Protein AF-L7LIR6-F1 (afdb_monomer_lite)

Structure (mmCIF, N/CA/C/O backbone):
data_AF-L7LIR6-F1
#
_entry.id   AF-L7LIR6-F1
#
loop_
_atom_site.group_PDB
_atom_site.id
_atom_site.type_symbol
_atom_site.label_atom_id
_atom_site.label_alt_id
_atom_site.label_comp_id
_atom_site.label_asym_id
_atom_site.label_entity_id
_atom_site.label_seq_id
_atom_site.pdbx_PDB_ins_code
_atom_site.Cartn_x
_atom_site.Cartn_y
_atom_site.Cartn_z
_atom_site.occupancy
_atom_site.B_iso_or_equiv
_atom_site.auth_seq_id
_atom_site.auth_comp_id
_atom_site.auth_asym_id
_atom_site.auth_atom_id
_atom_site.pdbx_PDB_model_num
ATOM 1 N N . MET A 1 1 ? -0.657 -26.282 -30.861 1.00 40.38 1 MET A N 1
ATOM 2 C CA . MET A 1 1 ? -0.918 -25.692 -29.532 1.00 40.38 1 MET A CA 1
ATOM 3 C C . MET A 1 1 ? 0.380 -25.069 -29.061 1.00 40.38 1 MET A C 1
ATOM 5 O O . MET A 1 1 ? 1.223 -25.769 -28.526 1.00 40.38 1 MET A O 1
ATOM 9 N N . THR A 1 2 ? 0.602 -23.805 -29.407 1.00 41.34 2 THR A N 1
ATOM 10 C CA . THR A 1 2 ? 1.817 -23.057 -29.064 1.00 41.34 2 THR A CA 1
ATOM 11 C C . THR A 1 2 ? 1.525 -22.167 -27.868 1.00 41.34 2 THR A C 1
ATOM 13 O O . THR A 1 2 ? 0.632 -21.321 -27.919 1.00 41.34 2 THR A O 1
ATOM 16 N N . ASP A 1 3 ? 2.276 -22.406 -26.802 1.00 44.34 3 ASP A N 1
ATOM 17 C CA . ASP A 1 3 ? 2.296 -21.663 -25.549 1.00 44.34 3 ASP A CA 1
ATOM 18 C C . ASP A 1 3 ? 2.567 -20.170 -25.815 1.00 44.34 3 ASP A C 1
ATOM 20 O O . ASP A 1 3 ? 3.693 -19.751 -26.072 1.00 44.34 3 ASP A O 1
ATOM 24 N N . THR A 1 4 ? 1.505 -19.367 -25.897 1.00 52.38 4 THR A N 1
ATOM 25 C CA . THR A 1 4 ? 1.585 -17.933 -26.254 1.00 52.38 4 THR A CA 1
ATOM 26 C C . THR A 1 4 ? 1.598 -17.043 -25.003 1.00 52.38 4 THR A C 1
ATOM 28 O O . THR A 1 4 ? 1.828 -15.841 -25.077 1.00 52.38 4 THR A O 1
ATOM 31 N N . THR A 1 5 ? 1.410 -17.628 -23.819 1.00 53.81 5 THR A N 1
ATOM 32 C CA . THR A 1 5 ? 1.268 -16.906 -22.546 1.00 53.81 5 THR A CA 1
ATOM 33 C C . THR A 1 5 ? 2.588 -16.451 -21.916 1.00 53.81 5 THR A C 1
ATOM 35 O O . THR A 1 5 ? 2.584 -15.569 -21.051 1.00 53.81 5 THR A O 1
ATOM 38 N N . GLU A 1 6 ? 3.723 -16.996 -22.357 1.00 54.25 6 GLU A N 1
ATOM 39 C CA . GLU A 1 6 ? 5.033 -16.701 -21.759 1.00 54.25 6 GLU A CA 1
ATOM 40 C C . GLU A 1 6 ? 5.737 -15.457 -22.342 1.00 54.25 6 GLU A C 1
ATOM 42 O O . GLU A 1 6 ? 6.639 -14.922 -21.703 1.00 54.25 6 GLU A O 1
ATOM 47 N N . HIS A 1 7 ? 5.295 -14.928 -23.494 1.00 62.16 7 HIS A N 1
ATOM 48 C CA . HIS A 1 7 ? 6.076 -13.954 -24.283 1.00 62.16 7 HIS A CA 1
ATOM 49 C C . HIS A 1 7 ? 5.391 -12.601 -24.582 1.00 62.16 7 HIS A C 1
ATOM 51 O O . HIS A 1 7 ? 5.902 -11.833 -25.400 1.00 62.16 7 HIS A O 1
ATOM 57 N N . ASP A 1 8 ? 4.270 -12.253 -23.935 1.00 83.75 8 ASP A N 1
ATOM 58 C CA . ASP A 1 8 ? 3.626 -10.938 -24.138 1.00 83.75 8 ASP A CA 1
ATOM 59 C C . ASP A 1 8 ? 4.346 -9.808 -23.372 1.00 83.75 8 ASP A C 1
ATOM 61 O O . ASP A 1 8 ? 3.940 -9.369 -22.288 1.00 83.75 8 ASP A O 1
ATOM 65 N N . LEU A 1 9 ? 5.460 -9.343 -23.943 1.00 86.12 9 LEU A N 1
ATOM 66 C CA . LEU A 1 9 ? 6.214 -8.193 -23.444 1.00 86.12 9 LEU A CA 1
ATOM 67 C C . LEU A 1 9 ? 5.413 -6.877 -23.507 1.00 86.12 9 LEU A C 1
ATOM 69 O O . LEU A 1 9 ? 5.456 -6.146 -22.515 1.00 86.12 9 LEU A O 1
ATOM 73 N N . PRO A 1 10 ? 4.694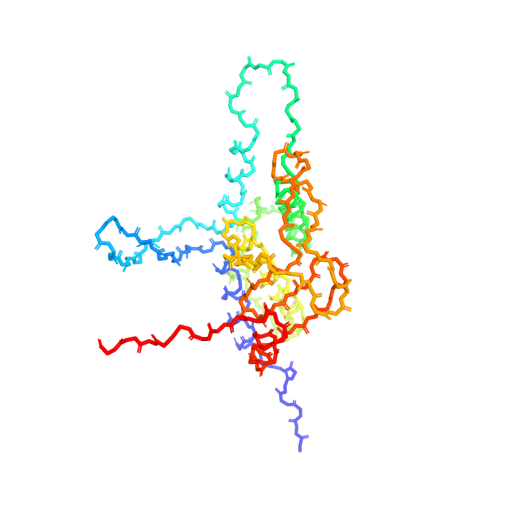 -6.532 -24.598 1.00 89.25 10 PRO A N 1
ATOM 74 C CA . PRO A 1 10 ? 3.914 -5.296 -24.653 1.00 89.25 10 PRO A CA 1
ATOM 75 C C . PRO A 1 10 ? 2.888 -5.169 -23.522 1.00 89.25 10 PRO A C 1
ATOM 77 O O . PRO A 1 10 ? 2.884 -4.144 -22.836 1.00 89.25 10 PRO A O 1
ATOM 80 N N . GLY A 1 11 ? 2.075 -6.207 -23.288 1.00 88.50 11 GLY A N 1
ATOM 81 C CA . GLY A 1 11 ? 1.072 -6.205 -22.221 1.00 88.50 11 GLY A CA 1
ATOM 82 C C . GLY A 1 11 ? 1.702 -6.148 -20.831 1.00 88.50 11 GLY A C 1
ATOM 83 O O . GLY A 1 11 ? 1.322 -5.319 -20.004 1.00 88.50 11 GLY A O 1
ATOM 84 N N . THR A 1 12 ? 2.742 -6.955 -20.596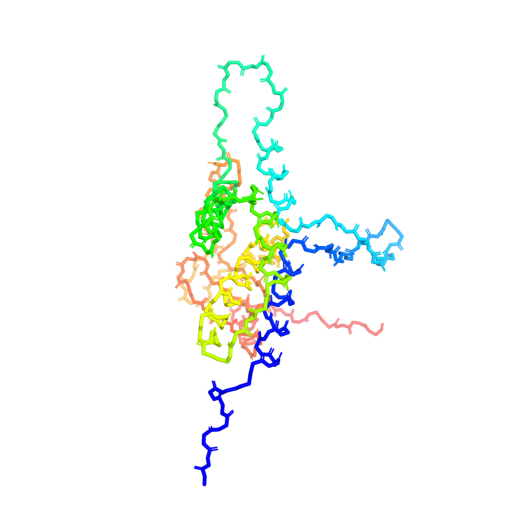 1.00 91.31 12 THR A N 1
ATOM 85 C CA . THR A 1 12 ? 3.469 -6.961 -19.314 1.00 91.31 12 THR A CA 1
ATOM 86 C C . THR A 1 12 ? 4.120 -5.605 -19.023 1.00 91.31 12 THR A C 1
ATOM 88 O O . THR A 1 12 ? 4.070 -5.119 -17.894 1.00 91.31 12 THR A O 1
ATOM 91 N N . ARG A 1 13 ? 4.698 -4.952 -20.039 1.00 92.38 13 ARG A N 1
ATOM 92 C CA . ARG A 1 13 ? 5.301 -3.621 -19.897 1.00 92.38 13 ARG A CA 1
ATOM 93 C C . ARG A 1 13 ? 4.253 -2.562 -19.570 1.00 92.38 13 ARG A C 1
ATOM 95 O O . ARG A 1 13 ? 4.528 -1.692 -18.750 1.00 92.38 13 ARG A O 1
ATOM 102 N N . GLN A 1 14 ? 3.079 -2.620 -20.201 1.00 91.88 14 GLN A N 1
ATOM 103 C CA . GLN A 1 14 ? 1.999 -1.684 -19.897 1.00 91.88 14 GLN A CA 1
ATOM 104 C C . GLN A 1 14 ? 1.515 -1.855 -18.454 1.00 91.88 14 GLN A C 1
ATOM 106 O O . GLN A 1 14 ? 1.490 -0.879 -17.713 1.00 91.88 14 GLN A O 1
ATOM 111 N N . ALA A 1 15 ? 1.255 -3.092 -18.021 1.00 91.38 15 ALA A N 1
ATOM 112 C CA . ALA A 1 15 ? 0.849 -3.379 -16.645 1.00 91.38 15 ALA A CA 1
ATOM 113 C C . ALA A 1 15 ? 1.890 -2.908 -15.613 1.00 91.38 15 ALA A C 1
ATOM 115 O O . ALA A 1 15 ? 1.533 -2.352 -14.576 1.00 91.38 15 ALA A O 1
ATOM 116 N N . PHE A 1 16 ? 3.182 -3.077 -15.912 1.00 93.94 16 PHE A N 1
ATOM 117 C CA . PHE A 1 16 ? 4.262 -2.585 -15.061 1.00 93.94 16 PHE A CA 1
ATOM 118 C C . PHE A 1 16 ? 4.268 -1.052 -14.950 1.00 93.94 16 PHE A C 1
ATOM 120 O O . PHE A 1 16 ? 4.390 -0.520 -13.847 1.00 93.94 16 PHE A O 1
ATOM 127 N N . ARG A 1 17 ? 4.077 -0.332 -16.066 1.00 92.81 17 ARG A N 1
ATOM 128 C CA . ARG A 1 17 ? 3.957 1.138 -16.066 1.00 92.81 17 ARG A CA 1
ATOM 129 C C . ARG A 1 17 ? 2.736 1.613 -15.292 1.00 92.81 17 ARG A C 1
ATOM 131 O O . ARG A 1 17 ? 2.853 2.514 -14.468 1.00 92.81 17 ARG A O 1
ATOM 138 N N . ASP A 1 18 ? 1.593 0.968 -15.497 1.00 91.38 18 ASP A N 1
ATOM 139 C CA . ASP A 1 18 ? 0.366 1.283 -14.767 1.00 91.38 18 ASP A CA 1
ATOM 140 C C . ASP A 1 18 ? 0.562 1.074 -13.257 1.00 91.38 18 ASP A C 1
ATOM 142 O O . ASP A 1 18 ? 0.138 1.906 -12.454 1.00 91.38 18 ASP A O 1
ATOM 146 N N . ALA A 1 19 ? 1.273 0.014 -12.856 1.00 91.62 19 ALA A N 1
ATOM 147 C CA . ALA A 1 19 ? 1.605 -0.244 -11.459 1.00 91.62 19 ALA A CA 1
ATOM 148 C C . ALA A 1 19 ? 2.565 0.809 -10.873 1.00 91.62 19 ALA A C 1
ATOM 150 O O . ALA A 1 19 ? 2.329 1.276 -9.756 1.00 91.62 19 ALA A O 1
ATOM 151 N N . ILE A 1 20 ? 3.587 1.248 -11.621 1.00 93.44 20 ILE A N 1
ATOM 152 C CA . ILE A 1 20 ? 4.458 2.373 -11.231 1.00 93.44 20 ILE A CA 1
ATOM 153 C C . ILE A 1 20 ? 3.623 3.644 -11.033 1.00 93.44 20 ILE A C 1
ATOM 155 O O . ILE A 1 20 ? 3.667 4.251 -9.959 1.00 93.44 20 ILE A O 1
ATOM 159 N N . HIS A 1 21 ? 2.808 4.022 -12.021 1.00 91.12 21 HIS A N 1
ATOM 160 C CA . HIS A 1 21 ? 1.934 5.193 -11.928 1.00 91.12 21 HIS A CA 1
ATOM 161 C C . HIS A 1 21 ? 0.930 5.086 -10.784 1.00 91.12 21 HIS A C 1
ATOM 163 O O . HIS A 1 21 ? 0.597 6.096 -10.172 1.00 91.12 21 HIS A O 1
ATOM 169 N N . SER A 1 22 ? 0.474 3.882 -10.444 1.00 88.25 22 SER A N 1
ATOM 170 C CA . SER A 1 22 ? -0.439 3.691 -9.320 1.00 88.25 22 SER A CA 1
ATOM 171 C C . SER A 1 22 ? 0.179 4.073 -7.970 1.00 88.25 22 SER A C 1
ATOM 173 O O . SER A 1 22 ? -0.573 4.391 -7.053 1.00 88.25 22 SER A O 1
ATOM 175 N N . LEU A 1 23 ? 1.515 4.057 -7.856 1.00 89.75 23 LEU A N 1
ATOM 176 C CA . LEU A 1 23 ? 2.261 4.353 -6.631 1.00 89.75 23 LEU A CA 1
ATOM 177 C C . LEU A 1 23 ? 2.890 5.759 -6.638 1.00 89.75 23 LEU A C 1
ATOM 179 O O . LEU A 1 23 ? 2.838 6.453 -5.620 1.00 89.75 23 LEU A O 1
ATOM 183 N N . ILE A 1 24 ? 3.484 6.173 -7.767 1.00 90.81 24 ILE A N 1
ATOM 184 C CA . ILE A 1 24 ? 4.213 7.451 -7.902 1.00 90.81 24 ILE A CA 1
ATOM 185 C C . ILE A 1 24 ? 3.556 8.469 -8.851 1.00 90.81 24 ILE A C 1
ATOM 187 O O . ILE A 1 24 ? 4.012 9.607 -8.938 1.00 90.81 24 ILE A O 1
ATOM 191 N N . GLY A 1 25 ? 2.503 8.083 -9.571 1.00 85.44 25 GLY A N 1
ATOM 192 C CA . GLY A 1 25 ? 1.721 8.988 -10.411 1.00 85.44 25 GLY A CA 1
ATOM 193 C C . GLY A 1 25 ? 0.715 9.803 -9.598 1.00 85.44 25 GLY A C 1
ATOM 194 O O . GLY A 1 25 ? 0.455 9.515 -8.431 1.00 85.44 25 GLY A O 1
ATOM 195 N N . ARG A 1 26 ? 0.129 10.835 -10.220 1.00 78.00 26 ARG A N 1
ATOM 196 C CA . ARG A 1 26 ? -0.934 11.630 -9.583 1.00 78.00 26 ARG A CA 1
ATOM 197 C C . ARG A 1 26 ? -2.136 10.746 -9.276 1.00 78.00 26 ARG A C 1
ATOM 199 O O . ARG A 1 26 ? -2.633 10.042 -10.156 1.00 78.00 26 ARG A O 1
ATOM 206 N N . THR A 1 27 ? -2.634 10.835 -8.051 1.00 67.81 27 THR A N 1
ATOM 207 C CA . THR A 1 27 ? -3.792 10.051 -7.621 1.00 67.81 27 THR A CA 1
ATOM 208 C C . THR A 1 27 ? -5.062 10.840 -7.907 1.00 67.81 27 THR A C 1
ATOM 210 O O . THR A 1 27 ? -5.151 12.016 -7.568 1.00 67.81 27 THR A O 1
ATOM 213 N N . ARG A 1 28 ? -6.067 10.219 -8.528 1.00 69.19 28 ARG A N 1
ATOM 214 C CA . ARG A 1 28 ? -7.404 10.814 -8.634 1.00 69.19 28 ARG A CA 1
ATOM 215 C C . ARG A 1 28 ? -8.230 10.361 -7.434 1.00 69.19 28 ARG A C 1
ATOM 217 O O . ARG A 1 28 ? -8.548 9.179 -7.333 1.00 69.19 28 ARG A O 1
ATOM 224 N N . THR A 1 29 ? -8.592 11.295 -6.568 1.00 66.31 29 THR A N 1
ATOM 225 C CA . THR A 1 29 ? -9.437 11.050 -5.395 1.00 66.31 29 THR A CA 1
ATOM 226 C C . THR A 1 29 ? -10.785 11.727 -5.602 1.00 66.31 29 THR A C 1
ATOM 228 O O . THR A 1 29 ? -10.866 12.796 -6.202 1.00 66.31 29 THR A O 1
ATOM 231 N N . LEU A 1 30 ? -11.863 11.100 -5.146 1.00 70.50 30 LEU A N 1
ATOM 232 C CA . LEU A 1 30 ? -13.186 11.714 -5.131 1.00 70.50 30 LEU A CA 1
ATOM 233 C C . LEU A 1 30 ? -13.363 12.443 -3.798 1.00 70.50 30 LEU A C 1
ATOM 235 O O . LEU A 1 30 ? -13.276 11.814 -2.748 1.00 70.50 30 LEU A O 1
ATOM 239 N N . ILE A 1 31 ? -13.584 13.755 -3.842 1.0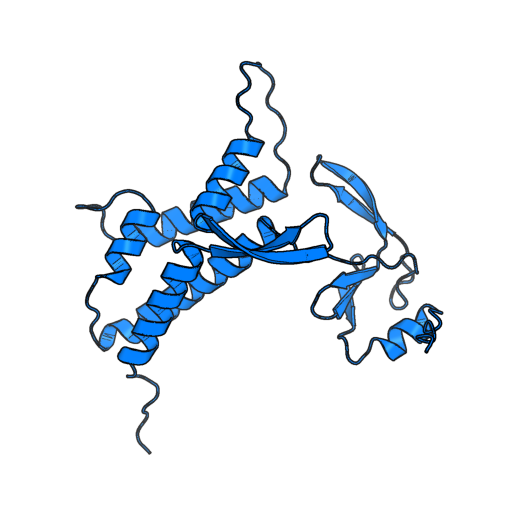0 73.69 31 ILE A N 1
ATOM 240 C CA . ILE A 1 31 ? -13.853 14.568 -2.655 1.00 73.69 31 ILE A CA 1
ATOM 241 C C . ILE A 1 31 ? -15.349 14.856 -2.608 1.00 73.69 31 ILE A C 1
ATOM 243 O O . ILE A 1 31 ? -15.914 15.403 -3.555 1.00 73.69 31 ILE A O 1
ATOM 247 N N . GLU A 1 32 ? -15.981 14.479 -1.502 1.00 72.50 32 GLU A N 1
ATOM 248 C CA . GLU A 1 32 ? -17.344 14.882 -1.170 1.00 72.50 32 GLU A CA 1
ATOM 249 C C . GLU A 1 32 ? -17.303 16.301 -0.592 1.00 72.50 32 GLU A C 1
ATOM 251 O O . GLU A 1 32 ? -16.624 16.561 0.401 1.00 72.50 32 GLU A O 1
ATOM 256 N N . ARG A 1 33 ? -17.968 17.243 -1.261 1.00 73.12 33 ARG A N 1
ATOM 257 C CA . ARG A 1 33 ? -18.100 18.630 -0.806 1.00 73.12 33 ARG A CA 1
ATOM 258 C C . ARG A 1 33 ? -19.265 18.770 0.173 1.00 73.12 33 ARG A C 1
ATOM 260 O O . ARG A 1 33 ? -20.198 17.973 0.157 1.00 73.12 33 ARG A O 1
ATOM 267 N N . ASP A 1 34 ? -19.272 19.864 0.934 1.00 70.44 34 ASP A N 1
ATOM 268 C CA . ASP A 1 34 ? -20.324 20.192 1.916 1.00 70.44 34 ASP A CA 1
ATOM 269 C C . ASP A 1 34 ? -21.742 20.287 1.316 1.00 70.44 34 ASP A C 1
ATOM 271 O O . ASP A 1 34 ? -22.735 20.222 2.035 1.00 70.44 34 ASP A O 1
ATOM 275 N N . ASN A 1 35 ? -21.857 20.427 -0.009 1.00 73.88 35 ASN A N 1
ATOM 276 C CA . ASN A 1 35 ? -23.124 20.423 -0.746 1.00 73.88 35 ASN A CA 1
ATOM 277 C C . ASN A 1 35 ? -23.551 19.022 -1.237 1.00 73.88 35 ASN A C 1
ATOM 279 O O . ASN A 1 35 ? -24.473 18.922 -2.045 1.00 73.88 35 ASN A O 1
ATOM 283 N N . GLY A 1 36 ? -22.867 17.957 -0.806 1.00 67.25 36 GLY A N 1
ATOM 284 C CA . GLY A 1 36 ? -23.109 16.575 -1.230 1.00 67.25 36 GLY A CA 1
ATOM 285 C C . GLY A 1 36 ? -22.612 16.246 -2.643 1.00 67.25 36 GLY A C 1
ATOM 286 O O . GLY A 1 36 ? -22.814 15.129 -3.117 1.00 67.25 36 GLY A O 1
ATOM 287 N N . ALA A 1 37 ? -21.965 17.185 -3.342 1.00 71.81 37 ALA A N 1
ATOM 288 C CA . ALA A 1 37 ? -21.384 16.919 -4.653 1.00 71.81 37 ALA A CA 1
ATOM 289 C C . ALA A 1 37 ? -20.061 16.160 -4.510 1.00 71.81 37 ALA A C 1
ATOM 291 O O . ALA A 1 37 ? -19.194 16.536 -3.721 1.00 71.81 37 ALA A O 1
ATOM 292 N N . THR A 1 38 ? -19.880 15.114 -5.312 1.00 74.12 38 THR A N 1
ATOM 293 C CA . THR A 1 38 ? -18.607 14.399 -5.408 1.00 74.12 38 THR A CA 1
ATOM 294 C C . THR A 1 38 ? -17.813 14.925 -6.597 1.00 74.12 38 THR A C 1
ATOM 296 O O . THR A 1 38 ? -18.234 14.774 -7.744 1.00 74.12 38 THR A O 1
ATOM 299 N N . GLU A 1 39 ? -16.649 15.515 -6.343 1.00 71.69 39 GLU A N 1
ATOM 300 C CA . GLU A 1 39 ? -15.773 16.030 -7.392 1.00 71.69 39 GLU A CA 1
ATOM 301 C C . GLU A 1 39 ? -14.447 15.265 -7.458 1.00 71.69 39 GLU A C 1
ATOM 303 O O . GLU A 1 39 ? -13.863 14.927 -6.426 1.00 71.69 39 GLU A O 1
ATOM 308 N N . PRO A 1 40 ? -13.930 14.990 -8.667 1.00 69.00 40 PRO A N 1
ATOM 309 C CA . PRO A 1 40 ? -12.602 14.429 -8.821 1.00 69.00 40 PRO A CA 1
ATOM 310 C C . PRO A 1 40 ? -11.537 15.487 -8.515 1.00 69.00 40 PRO A C 1
ATOM 312 O O . PRO A 1 40 ? -11.373 16.448 -9.264 1.00 69.00 40 PRO A O 1
ATOM 315 N N . ALA A 1 41 ? -10.770 15.265 -7.456 1.00 71.69 41 ALA A N 1
ATOM 316 C CA . ALA A 1 41 ? -9.563 16.008 -7.148 1.00 71.69 41 ALA A CA 1
ATOM 317 C C . ALA A 1 41 ? -8.322 15.207 -7.547 1.00 71.69 41 ALA A C 1
ATOM 319 O O . ALA A 1 41 ? -8.280 13.978 -7.457 1.00 71.69 41 ALA A O 1
ATOM 320 N N . TRP A 1 42 ? -7.294 15.920 -7.990 1.00 76.06 42 TRP A N 1
ATOM 321 C CA . TRP A 1 42 ? -5.979 15.346 -8.236 1.00 76.06 42 TRP A CA 1
ATOM 322 C C . TRP A 1 42 ? -5.137 15.548 -6.982 1.00 76.06 42 TRP A C 1
ATOM 324 O O . TRP A 1 42 ? -4.821 16.681 -6.636 1.00 76.06 42 TRP A O 1
ATOM 334 N N . GLY A 1 43 ? -4.829 14.453 -6.298 1.00 72.50 43 GLY A N 1
ATOM 335 C CA . GLY A 1 43 ? -3.934 14.419 -5.152 1.00 72.50 43 GLY A CA 1
ATOM 336 C C . GLY A 1 43 ? -2.508 14.045 -5.543 1.00 72.50 43 GLY A C 1
ATOM 337 O O . GLY A 1 43 ? -2.229 13.594 -6.664 1.00 72.50 43 GLY A O 1
ATOM 338 N N . ASP A 1 44 ? -1.612 14.207 -4.577 1.00 82.38 44 ASP A N 1
ATOM 339 C CA . ASP A 1 44 ? -0.214 13.817 -4.693 1.00 82.38 44 ASP A CA 1
ATOM 340 C C . ASP A 1 44 ? -0.051 12.304 -4.914 1.00 82.38 44 ASP A C 1
ATOM 342 O O . ASP A 1 44 ? -0.996 11.518 -4.748 1.00 82.38 44 ASP A O 1
ATOM 346 N N . PRO A 1 45 ? 1.139 11.847 -5.321 1.00 87.06 45 PRO A N 1
ATOM 347 C CA . PRO A 1 45 ? 1.420 10.424 -5.404 1.00 87.06 45 PRO A CA 1
ATOM 348 C C . PRO A 1 45 ? 1.203 9.696 -4.078 1.00 87.06 45 PRO A C 1
ATOM 350 O O . PRO A 1 45 ? 1.559 10.223 -3.024 1.00 87.06 45 PRO A O 1
ATOM 353 N N . LEU A 1 46 ? 0.678 8.466 -4.118 1.00 88.69 46 LEU A N 1
ATOM 354 C CA . LEU A 1 46 ? 0.422 7.668 -2.906 1.00 88.69 46 LEU A CA 1
ATOM 355 C C . LEU A 1 46 ? 1.668 7.523 -2.031 1.00 88.69 46 LEU A C 1
ATOM 357 O O . LEU A 1 46 ? 1.586 7.617 -0.809 1.00 88.69 46 LEU A O 1
ATOM 361 N N . TYR A 1 47 ? 2.831 7.321 -2.650 1.00 91.62 47 TYR A N 1
ATOM 362 C CA . TYR A 1 47 ? 4.089 7.230 -1.917 1.00 91.62 47 TYR A CA 1
ATOM 363 C C . TYR A 1 47 ? 4.456 8.543 -1.200 1.00 91.62 47 TYR A C 1
ATOM 365 O O . TYR A 1 47 ? 4.943 8.511 -0.070 1.00 91.62 47 TYR A O 1
ATOM 373 N N . THR A 1 48 ? 4.189 9.698 -1.817 1.00 89.50 48 THR A N 1
ATOM 374 C CA . THR A 1 48 ? 4.377 11.015 -1.185 1.00 89.50 48 THR A CA 1
ATOM 375 C C . THR A 1 48 ? 3.406 11.197 -0.022 1.00 89.50 48 THR A C 1
ATOM 377 O O . THR A 1 48 ? 3.841 11.533 1.076 1.00 89.50 48 THR A O 1
ATOM 380 N N . GLN A 1 49 ? 2.127 10.862 -0.219 1.00 88.62 49 GLN A N 1
ATOM 381 C CA . GLN A 1 49 ? 1.113 10.919 0.839 1.00 88.62 49 GLN A CA 1
ATOM 382 C C . GLN A 1 49 ? 1.481 10.033 2.041 1.00 88.62 49 GLN A C 1
ATOM 384 O O . GLN A 1 49 ? 1.326 10.454 3.182 1.00 88.62 49 GLN A O 1
ATOM 389 N N . LEU A 1 50 ? 2.027 8.829 1.815 1.00 88.62 50 LEU A N 1
ATOM 390 C CA . LEU A 1 50 ? 2.532 7.965 2.893 1.00 88.62 50 LEU A CA 1
ATOM 391 C C . LEU A 1 50 ? 3.674 8.622 3.678 1.00 88.62 50 LEU A C 1
ATOM 393 O O . LEU A 1 50 ? 3.683 8.587 4.908 1.00 88.62 50 LEU A O 1
ATOM 397 N N . ARG A 1 51 ? 4.639 9.236 2.984 1.00 89.88 51 ARG A N 1
ATOM 398 C CA . ARG A 1 51 ? 5.758 9.944 3.627 1.00 89.88 51 ARG A CA 1
ATOM 399 C C . ARG A 1 51 ? 5.273 11.128 4.459 1.00 89.88 51 ARG A C 1
ATOM 401 O O . ARG A 1 51 ? 5.758 11.322 5.572 1.00 89.88 51 ARG A O 1
ATOM 408 N N . GLU A 1 52 ? 4.312 11.884 3.943 1.00 87.31 52 GLU A N 1
ATOM 409 C CA . GLU A 1 52 ? 3.688 13.006 4.647 1.00 87.31 52 GLU A CA 1
ATOM 410 C C . GLU A 1 52 ? 2.864 12.542 5.849 1.00 87.31 52 GLU A C 1
ATOM 412 O O . GLU A 1 52 ? 2.970 13.136 6.920 1.00 87.31 52 GLU A O 1
ATOM 417 N N . TYR A 1 53 ? 2.118 11.443 5.715 1.00 85.06 53 TYR A N 1
ATOM 418 C CA . TYR A 1 53 ? 1.380 10.815 6.812 1.00 85.06 53 TYR A CA 1
ATOM 419 C C . TYR A 1 53 ? 2.308 10.439 7.976 1.00 85.06 53 TYR A C 1
ATOM 421 O O . TYR A 1 53 ? 2.041 10.778 9.132 1.00 85.06 53 TYR A O 1
ATOM 429 N N . ILE A 1 54 ? 3.450 9.812 7.671 1.00 85.06 54 ILE A N 1
ATOM 430 C CA . ILE A 1 54 ? 4.478 9.475 8.665 1.00 85.06 54 ILE A CA 1
ATOM 431 C C . ILE A 1 54 ? 5.067 10.745 9.293 1.00 85.06 54 ILE A C 1
ATOM 433 O O . ILE A 1 54 ? 5.174 10.834 10.517 1.00 85.06 54 ILE A O 1
ATOM 437 N N . ALA A 1 55 ? 5.440 11.737 8.478 1.00 82.81 55 ALA A N 1
ATOM 438 C CA . ALA A 1 55 ? 6.031 12.985 8.959 1.00 82.81 55 ALA A CA 1
ATOM 439 C C . ALA A 1 55 ? 5.067 13.775 9.864 1.00 82.81 55 ALA A C 1
ATOM 441 O O . ALA A 1 55 ? 5.477 14.291 10.906 1.00 82.81 55 ALA A O 1
ATOM 442 N N . GLY A 1 56 ? 3.779 13.813 9.514 1.00 78.00 56 GLY A N 1
ATOM 443 C CA . GLY A 1 56 ? 2.728 14.443 10.311 1.00 78.00 56 GLY A CA 1
ATOM 444 C C . GLY A 1 56 ? 2.546 13.784 11.680 1.00 78.00 56 GLY A C 1
ATOM 445 O O . GLY A 1 56 ? 2.346 14.481 12.675 1.00 78.00 56 GLY A O 1
ATOM 446 N N . ALA A 1 57 ? 2.698 12.460 11.762 1.00 69.88 57 ALA A N 1
ATOM 447 C CA . ALA A 1 57 ? 2.629 11.726 13.024 1.00 69.88 57 ALA A CA 1
ATOM 448 C C . ALA A 1 57 ? 3.841 11.966 13.950 1.00 69.88 57 ALA A C 1
ATOM 450 O O . ALA A 1 57 ? 3.700 11.860 15.169 1.00 69.88 57 ALA A O 1
ATOM 451 N N . GLN A 1 58 ? 5.014 12.310 13.402 1.00 62.97 58 GLN A N 1
ATOM 452 C CA . GLN A 1 58 ? 6.225 12.606 14.187 1.00 62.97 58 GLN A CA 1
ATOM 453 C C . GLN A 1 58 ? 6.199 13.996 14.849 1.00 62.97 58 GLN A C 1
ATOM 455 O O . GLN A 1 58 ? 6.827 14.184 15.886 1.00 62.97 58 GLN A O 1
ATOM 460 N N . GLY A 1 59 ? 5.427 14.946 14.307 1.00 56.28 59 GLY A N 1
ATOM 461 C CA . GLY A 1 59 ? 5.209 16.277 14.881 1.00 56.28 59 GLY A CA 1
ATOM 462 C C . GLY A 1 59 ? 6.420 17.222 14.818 1.00 56.28 59 GLY A C 1
ATOM 463 O O . GLY A 1 59 ? 7.534 16.903 15.217 1.00 56.28 59 GLY A O 1
ATOM 464 N N . THR A 1 60 ? 6.190 18.466 14.399 1.00 47.50 60 THR A N 1
ATOM 465 C CA . THR A 1 60 ? 7.175 19.567 14.358 1.00 47.50 60 THR A CA 1
ATOM 466 C C . THR A 1 60 ? 7.437 20.196 15.742 1.00 47.50 60 THR A C 1
ATOM 468 O O . THR A 1 60 ? 7.455 21.417 15.891 1.00 47.50 60 THR A O 1
ATOM 471 N N . GLY A 1 61 ? 7.569 19.385 16.794 1.00 42.31 61 GLY A N 1
ATOM 472 C CA . GLY A 1 61 ? 7.584 19.851 18.183 1.00 42.31 61 GLY A CA 1
ATOM 473 C C . GLY A 1 61 ? 8.975 19.900 18.815 1.00 42.31 61 GLY A C 1
ATOM 474 O O . GLY A 1 61 ? 9.563 18.863 19.093 1.00 42.31 61 GLY A O 1
ATOM 475 N N . ASN A 1 62 ? 9.435 21.105 19.156 1.00 43.31 62 ASN A N 1
ATOM 476 C CA . ASN A 1 62 ? 10.571 21.411 20.040 1.00 43.31 62 ASN A CA 1
ATOM 477 C C . ASN A 1 62 ? 10.322 20.944 21.507 1.00 43.31 62 ASN A C 1
ATOM 479 O O . ASN A 1 62 ? 10.393 21.735 22.446 1.00 43.31 62 ASN A O 1
ATOM 483 N N . GLY A 1 63 ? 9.961 19.675 21.732 1.00 48.78 63 GLY A N 1
ATOM 484 C CA . GLY A 1 63 ? 9.535 19.156 23.037 1.00 48.78 63 GLY A CA 1
ATOM 485 C C . GLY A 1 63 ? 10.121 17.781 23.357 1.00 48.78 63 GLY A C 1
ATOM 486 O O . GLY A 1 63 ? 9.848 16.808 22.669 1.00 48.78 63 GLY A O 1
ATOM 487 N N . SER A 1 64 ? 10.890 17.717 24.445 1.00 44.12 64 SER A N 1
ATOM 488 C CA . SER A 1 64 ? 11.713 16.608 24.967 1.00 44.12 64 SER A CA 1
ATOM 489 C C . SER A 1 64 ? 10.972 15.317 25.399 1.00 44.12 64 SER A C 1
ATOM 491 O O . SER A 1 64 ? 11.460 14.589 26.266 1.00 44.12 64 SER A O 1
ATOM 493 N N . HIS A 1 65 ? 9.809 14.989 24.836 1.00 47.31 65 HIS A N 1
ATOM 494 C CA . HIS A 1 65 ? 9.062 13.785 25.215 1.00 47.31 65 HIS A CA 1
ATOM 495 C C . HIS A 1 65 ? 8.733 12.931 23.992 1.00 47.31 65 HIS A C 1
ATOM 497 O O . HIS A 1 65 ? 7.939 13.328 23.141 1.00 47.31 65 HIS A O 1
ATOM 503 N N . ALA A 1 66 ? 9.346 11.743 23.926 1.00 49.47 66 ALA A N 1
ATOM 504 C CA . ALA A 1 66 ? 9.046 10.726 22.927 1.00 49.47 66 ALA A CA 1
ATOM 505 C C . ALA A 1 66 ? 7.561 10.348 23.019 1.00 49.47 66 ALA A C 1
ATOM 507 O O . ALA A 1 66 ? 7.119 9.765 24.011 1.00 49.47 66 ALA A O 1
ATOM 508 N N . ARG A 1 67 ? 6.773 10.713 22.004 1.00 53.78 67 ARG A N 1
ATOM 509 C CA . ARG A 1 67 ? 5.393 10.237 21.881 1.00 53.78 67 ARG A CA 1
ATOM 510 C C . ARG A 1 67 ? 5.421 8.843 21.270 1.00 53.78 67 ARG A C 1
ATOM 512 O O . ARG A 1 67 ? 6.122 8.607 20.290 1.00 53.78 67 ARG A O 1
ATOM 519 N N . SER A 1 68 ? 4.658 7.927 21.857 1.00 55.09 68 SER A N 1
ATOM 520 C CA . SER A 1 68 ? 4.455 6.595 21.286 1.00 55.09 68 SER A CA 1
ATOM 521 C C . SER A 1 68 ? 3.722 6.750 19.952 1.00 55.09 68 SER A C 1
ATOM 523 O O . SER A 1 68 ? 2.672 7.391 19.909 1.00 55.09 68 SER A O 1
ATOM 525 N N . MET A 1 69 ? 4.287 6.227 18.862 1.00 57.81 69 MET A N 1
ATOM 526 C CA . MET A 1 69 ? 3.628 6.262 17.555 1.00 57.81 69 MET A CA 1
ATOM 527 C C . MET A 1 69 ? 2.401 5.341 17.549 1.00 57.81 69 MET A C 1
ATOM 529 O O . MET A 1 69 ? 2.502 4.206 18.021 1.00 57.81 69 MET A O 1
ATOM 533 N N . PRO A 1 70 ? 1.279 5.774 16.951 1.00 63.53 70 PRO A N 1
ATOM 534 C CA . PRO A 1 70 ? 0.164 4.895 16.626 1.00 63.53 70 PRO A CA 1
ATOM 535 C C . PRO A 1 70 ? 0.624 3.648 15.849 1.00 63.53 70 PRO A C 1
ATOM 537 O O . PRO A 1 70 ? 1.434 3.790 14.927 1.00 63.53 70 PRO A O 1
ATOM 540 N N . PRO A 1 71 ? 0.067 2.450 16.115 1.00 66.12 71 PRO A N 1
ATOM 541 C CA . PRO A 1 71 ? 0.402 1.230 15.371 1.00 66.12 71 PRO A CA 1
ATOM 542 C C . PRO A 1 71 ? 0.253 1.367 13.846 1.00 66.12 71 PRO A C 1
ATOM 544 O O . PRO A 1 71 ? 1.073 0.857 13.094 1.00 66.12 71 PRO A O 1
ATOM 547 N N . VAL A 1 72 ? -0.741 2.130 13.380 1.00 70.06 72 VAL A N 1
ATOM 548 C CA . VAL A 1 72 ? -0.974 2.385 11.943 1.00 70.06 72 VAL A CA 1
ATOM 549 C C . VAL A 1 72 ? 0.184 3.155 11.294 1.00 70.06 72 VAL A C 1
ATOM 551 O O . VAL A 1 72 ? 0.497 2.951 10.124 1.00 70.06 72 VAL A O 1
ATOM 554 N N . VAL A 1 73 ? 0.855 4.024 12.051 1.00 78.19 73 VAL A N 1
ATOM 555 C CA . VAL A 1 73 ? 2.007 4.780 11.546 1.00 78.19 73 VAL A CA 1
ATOM 556 C C . VAL A 1 73 ? 3.238 3.875 11.473 1.00 78.19 73 VAL A C 1
ATOM 558 O O . VAL A 1 73 ? 4.030 4.021 10.547 1.00 78.19 73 VAL A O 1
ATOM 561 N N . LEU A 1 74 ? 3.384 2.910 12.390 1.00 77.75 74 LEU A N 1
ATOM 562 C CA . LEU A 1 74 ? 4.434 1.888 12.298 1.00 77.75 74 LEU A CA 1
ATOM 563 C C . LEU A 1 74 ? 4.260 1.030 11.039 1.00 77.75 74 LEU A C 1
ATOM 565 O O . LEU A 1 74 ? 5.210 0.901 10.273 1.00 77.75 74 LEU A O 1
ATOM 569 N N . ASP A 1 75 ? 3.038 0.568 10.755 1.00 76.56 75 ASP A N 1
ATOM 570 C CA . ASP A 1 75 ? 2.732 -0.165 9.517 1.00 76.56 75 ASP A CA 1
ATOM 571 C C . ASP A 1 75 ? 3.099 0.648 8.256 1.00 76.56 75 ASP A C 1
ATOM 573 O O . ASP A 1 75 ? 3.591 0.097 7.270 1.00 76.56 75 ASP A O 1
ATOM 577 N N . ALA A 1 76 ? 2.874 1.969 8.275 1.00 84.81 76 ALA A N 1
ATOM 578 C CA . ALA A 1 76 ? 3.253 2.857 7.176 1.00 84.81 76 ALA A CA 1
ATOM 579 C C . ALA A 1 76 ? 4.779 3.018 7.043 1.00 84.81 76 ALA A C 1
ATOM 581 O O . ALA A 1 76 ? 5.293 3.020 5.922 1.00 84.81 76 ALA A O 1
ATOM 582 N N . VAL A 1 77 ? 5.509 3.124 8.160 1.00 87.62 77 VAL A N 1
ATOM 583 C CA . VAL A 1 77 ? 6.982 3.175 8.169 1.00 87.62 77 VAL A CA 1
ATOM 584 C C . VAL A 1 77 ? 7.574 1.891 7.600 1.00 87.62 77 VAL A C 1
ATOM 586 O O . VAL A 1 77 ? 8.430 1.968 6.718 1.00 87.62 77 VAL A O 1
ATOM 589 N N . ASP A 1 78 ? 7.083 0.735 8.044 1.00 87.19 78 ASP A N 1
ATOM 590 C CA . ASP A 1 78 ? 7.543 -0.571 7.569 1.00 87.19 78 ASP A CA 1
ATOM 591 C C . ASP A 1 78 ? 7.291 -0.737 6.067 1.00 87.19 78 ASP A C 1
ATOM 593 O O . ASP A 1 78 ? 8.172 -1.190 5.331 1.00 87.19 78 ASP A O 1
ATOM 597 N N . LEU A 1 79 ? 6.122 -0.300 5.584 1.00 90.00 79 LEU A N 1
ATOM 598 C CA . LEU A 1 79 ? 5.809 -0.301 4.156 1.00 90.00 79 LEU A CA 1
ATOM 599 C C . LEU A 1 79 ? 6.764 0.610 3.368 1.00 90.00 79 LEU A C 1
ATOM 601 O O . LEU A 1 79 ? 7.288 0.196 2.334 1.00 90.00 79 LEU A O 1
ATOM 605 N N . CYS A 1 80 ? 7.025 1.834 3.841 1.00 92.50 80 CYS A N 1
ATOM 606 C CA . CYS A 1 80 ? 7.973 2.741 3.190 1.00 92.50 80 CYS A CA 1
ATOM 607 C C . CYS A 1 80 ? 9.393 2.160 3.144 1.00 92.50 80 CYS A C 1
ATOM 609 O O . CYS A 1 80 ? 10.037 2.229 2.097 1.00 92.50 80 CYS A O 1
ATOM 611 N N . ASP A 1 81 ? 9.870 1.572 4.241 1.00 92.25 81 ASP A N 1
ATOM 612 C CA . ASP A 1 81 ? 11.192 0.945 4.302 1.00 92.25 81 ASP A CA 1
ATOM 613 C C . ASP A 1 81 ? 11.290 -0.275 3.372 1.00 92.25 81 ASP A C 1
ATOM 615 O O . ASP A 1 81 ? 12.277 -0.434 2.646 1.00 92.25 81 ASP A O 1
ATOM 619 N N . GLN A 1 82 ? 10.242 -1.103 3.316 1.00 92.44 82 GLN A N 1
ATOM 620 C CA . GLN A 1 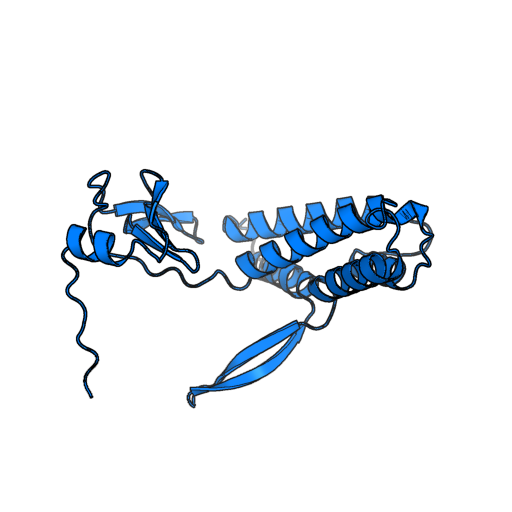82 ? 10.170 -2.230 2.390 1.00 92.44 82 GLN A CA 1
ATOM 621 C C . GLN A 1 82 ? 10.247 -1.766 0.929 1.00 92.44 82 GLN A C 1
ATOM 623 O O . GLN A 1 82 ? 11.033 -2.325 0.157 1.00 92.44 82 GLN A O 1
ATOM 628 N N . ILE A 1 83 ? 9.472 -0.744 0.548 1.00 92.94 83 ILE A N 1
ATOM 629 C CA . ILE A 1 83 ? 9.498 -0.181 -0.810 1.00 92.94 83 ILE A CA 1
ATOM 630 C C . ILE A 1 83 ? 10.903 0.349 -1.120 1.00 92.94 83 ILE A C 1
ATOM 632 O O . ILE A 1 83 ? 11.475 0.021 -2.159 1.00 92.94 83 ILE A O 1
ATOM 636 N N . ASP A 1 84 ? 11.490 1.133 -0.216 1.00 92.94 84 ASP A N 1
ATOM 637 C CA . ASP A 1 84 ? 12.796 1.761 -0.424 1.00 92.94 84 ASP A CA 1
ATOM 638 C C . ASP A 1 84 ? 13.922 0.751 -0.616 1.00 92.94 84 ASP A C 1
ATOM 640 O O . ASP A 1 84 ? 14.779 0.945 -1.484 1.00 92.94 84 ASP A O 1
ATOM 644 N N . ARG A 1 85 ? 13.947 -0.307 0.202 1.00 91.25 85 ARG A N 1
ATOM 645 C CA . ARG A 1 85 ? 14.932 -1.387 0.082 1.00 91.25 85 ARG A CA 1
ATOM 646 C C . ARG A 1 85 ? 14.739 -2.151 -1.221 1.00 91.25 85 ARG A C 1
ATOM 648 O O . ARG A 1 85 ? 15.674 -2.256 -2.006 1.00 91.25 85 ARG A O 1
ATOM 655 N N . THR A 1 86 ? 13.513 -2.580 -1.502 1.00 92.69 86 THR A N 1
ATOM 656 C CA . THR A 1 86 ? 13.222 -3.399 -2.686 1.00 92.69 86 THR A CA 1
ATOM 657 C C . THR A 1 86 ? 13.502 -2.641 -3.989 1.00 92.69 86 THR A C 1
ATOM 659 O O . THR A 1 86 ? 14.159 -3.160 -4.888 1.00 92.69 86 THR A O 1
ATOM 662 N N . VAL A 1 87 ? 13.082 -1.375 -4.090 1.00 92.69 87 VAL A N 1
ATOM 663 C CA . VAL A 1 87 ? 13.326 -0.538 -5.278 1.00 92.69 87 VAL A CA 1
ATOM 664 C C . VAL A 1 87 ? 14.812 -0.197 -5.437 1.00 92.69 87 VAL A C 1
ATOM 666 O O . VAL A 1 87 ? 15.305 -0.092 -6.562 1.00 92.69 87 VAL A O 1
ATOM 669 N N . ARG A 1 88 ? 15.551 -0.038 -4.332 1.00 91.19 88 ARG A N 1
ATOM 670 C CA . ARG A 1 88 ? 17.011 0.138 -4.367 1.00 91.19 88 ARG A CA 1
ATOM 671 C C . ARG A 1 88 ? 17.711 -1.089 -4.946 1.00 91.19 88 ARG A C 1
ATOM 673 O O . ARG A 1 88 ? 18.657 -0.916 -5.704 1.00 91.19 88 ARG A O 1
ATOM 680 N N . ASP A 1 89 ? 17.227 -2.288 -4.651 1.00 90.69 89 ASP A N 1
ATOM 681 C CA . ASP A 1 89 ? 17.801 -3.522 -5.194 1.00 90.69 89 ASP A CA 1
ATOM 682 C C . ASP A 1 89 ? 17.472 -3.712 -6.685 1.00 90.69 89 ASP A C 1
ATOM 684 O O . ASP A 1 89 ? 18.213 -4.369 -7.416 1.00 90.69 89 ASP A O 1
ATOM 688 N N . TRP A 1 90 ? 16.387 -3.105 -7.181 1.00 90.88 90 TRP A N 1
ATOM 689 C CA . TRP A 1 90 ? 16.028 -3.151 -8.604 1.00 90.88 90 TRP A CA 1
ATOM 690 C C . TRP A 1 90 ? 16.897 -2.257 -9.492 1.00 90.88 90 TRP A C 1
ATOM 692 O O . TRP A 1 90 ? 17.038 -2.553 -10.681 1.00 90.88 90 TRP A O 1
ATOM 702 N N . VAL A 1 91 ? 17.440 -1.165 -8.943 1.00 86.38 91 VAL A N 1
ATOM 703 C CA . VAL A 1 91 ? 18.178 -0.136 -9.689 1.00 86.38 91 VAL A CA 1
ATOM 704 C C . VAL A 1 91 ? 19.508 0.161 -9.000 1.00 86.38 91 VAL A C 1
ATOM 706 O O . VAL A 1 91 ? 19.553 0.760 -7.927 1.00 86.38 91 VAL A O 1
ATOM 709 N N . SER A 1 92 ? 20.607 -0.204 -9.663 1.00 72.00 92 SER A N 1
ATOM 710 C CA . SER A 1 92 ? 21.972 0.055 -9.187 1.00 72.00 92 SER A CA 1
ATOM 711 C C . SER A 1 92 ? 22.239 1.565 -8.993 1.00 72.00 92 SER A C 1
ATOM 713 O O . SER A 1 92 ? 21.774 2.378 -9.797 1.00 72.00 92 SER A O 1
ATOM 715 N N . PRO A 1 93 ? 22.994 1.978 -7.953 1.00 60.94 93 PRO A N 1
ATOM 716 C CA . PRO A 1 93 ? 22.993 3.350 -7.424 1.00 60.94 93 PRO A CA 1
ATOM 717 C C . PRO A 1 93 ? 23.711 4.419 -8.266 1.00 60.94 93 PRO A C 1
ATOM 719 O O . PRO A 1 93 ? 23.970 5.502 -7.752 1.00 60.94 93 PRO A O 1
ATOM 722 N N . ILE A 1 94 ? 24.053 4.163 -9.531 1.00 64.38 94 ILE A N 1
ATOM 723 C CA . ILE A 1 94 ? 25.058 4.987 -10.217 1.00 64.38 94 ILE A CA 1
ATOM 724 C C . ILE A 1 94 ? 24.544 6.399 -10.554 1.00 64.38 94 ILE A C 1
ATOM 726 O O . ILE A 1 94 ? 25.339 7.324 -10.479 1.00 64.38 94 ILE A O 1
ATOM 730 N N . ASN A 1 95 ? 23.249 6.609 -10.843 1.00 68.44 95 ASN A N 1
ATOM 731 C CA . ASN A 1 95 ? 22.758 7.935 -11.280 1.00 68.44 95 ASN A CA 1
ATOM 732 C C . ASN A 1 95 ? 21.349 8.336 -10.806 1.00 68.44 95 ASN A C 1
ATOM 734 O O . ASN A 1 95 ? 20.843 9.375 -11.224 1.00 68.44 95 ASN A O 1
ATOM 738 N N . VAL A 1 96 ? 20.688 7.539 -9.961 1.00 78.81 96 VAL A N 1
ATOM 739 C CA . VAL A 1 96 ? 19.297 7.806 -9.561 1.00 78.81 96 VAL A CA 1
ATOM 740 C C . VAL A 1 96 ? 19.136 7.690 -8.051 1.00 78.81 96 VAL A C 1
ATOM 742 O O . VAL A 1 96 ? 19.416 6.649 -7.449 1.00 78.81 96 VAL A O 1
ATOM 745 N N . THR A 1 97 ? 18.683 8.780 -7.434 1.00 80.94 97 THR A N 1
ATOM 746 C CA . THR A 1 97 ? 18.458 8.879 -5.992 1.00 80.94 97 THR A CA 1
ATOM 747 C C . THR A 1 97 ? 16.966 8.880 -5.672 1.00 80.94 97 THR A C 1
ATOM 749 O O . THR A 1 97 ? 16.124 9.271 -6.479 1.00 80.94 97 THR A O 1
ATOM 752 N N . GLY A 1 98 ? 16.634 8.408 -4.470 1.00 86.75 98 GLY A N 1
ATOM 753 C CA . GLY A 1 98 ? 15.250 8.307 -4.012 1.00 86.75 98 GLY A CA 1
ATOM 754 C C . GLY A 1 98 ? 14.432 7.217 -4.713 1.00 86.75 98 GLY A C 1
ATOM 755 O O . GLY A 1 98 ? 14.769 6.713 -5.782 1.00 86.75 98 GLY A O 1
ATOM 756 N N . THR A 1 99 ? 13.346 6.809 -4.070 1.00 90.88 99 THR A N 1
ATOM 757 C CA . THR A 1 99 ? 12.456 5.750 -4.569 1.00 90.88 99 THR A CA 1
ATOM 758 C C . THR A 1 99 ? 11.665 6.211 -5.789 1.00 90.88 99 THR A C 1
ATOM 760 O O . THR A 1 99 ? 11.601 5.492 -6.781 1.00 90.88 99 THR A O 1
ATOM 763 N N . VAL A 1 100 ? 11.153 7.446 -5.765 1.00 90.94 100 VAL A N 1
ATOM 764 C CA . VAL A 1 100 ? 10.416 8.041 -6.894 1.00 90.94 100 VAL A CA 1
ATOM 765 C C . VAL A 1 100 ? 11.291 8.124 -8.144 1.00 90.94 100 VAL A C 1
ATOM 767 O O . VAL A 1 100 ? 10.876 7.668 -9.203 1.00 90.94 100 VAL A O 1
ATOM 770 N N . GLY A 1 101 ? 12.524 8.628 -8.013 1.00 89.00 101 GLY A N 1
ATOM 771 C CA . GLY A 1 101 ? 13.460 8.710 -9.135 1.00 89.00 101 GLY A CA 1
ATOM 772 C C . GLY A 1 101 ? 13.765 7.336 -9.731 1.00 89.00 101 GLY A C 1
ATOM 773 O O . GLY A 1 101 ? 13.736 7.173 -10.947 1.00 89.00 101 GLY A O 1
ATOM 774 N N . ARG A 1 102 ? 14.009 6.324 -8.885 1.00 91.56 102 ARG A N 1
ATOM 775 C CA . ARG A 1 102 ? 14.294 4.950 -9.339 1.00 91.56 102 ARG A CA 1
ATOM 776 C C . ARG A 1 102 ? 13.119 4.325 -10.085 1.00 91.56 102 ARG A 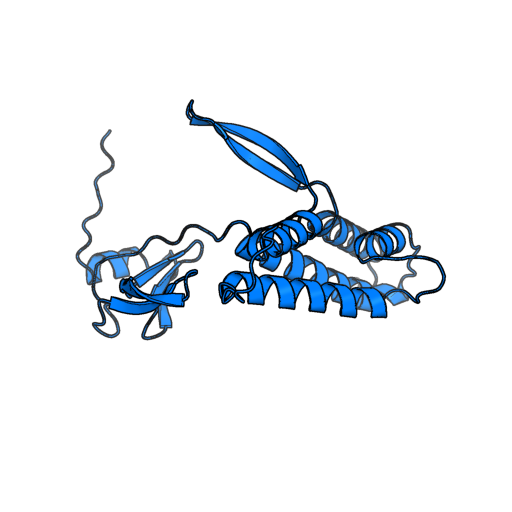C 1
ATOM 778 O O . ARG A 1 102 ? 13.333 3.666 -11.098 1.00 91.56 102 ARG A O 1
ATOM 785 N N . LEU A 1 103 ? 11.896 4.540 -9.606 1.00 92.12 103 LEU A N 1
ATOM 786 C CA . LEU A 1 103 ? 10.688 4.050 -10.268 1.00 92.12 103 LEU A CA 1
ATOM 787 C C . LEU A 1 103 ? 10.429 4.773 -11.597 1.00 92.12 103 LEU A C 1
ATOM 789 O O . LEU A 1 103 ? 10.132 4.106 -12.582 1.00 92.12 103 LEU A O 1
ATOM 793 N N . ALA A 1 104 ? 10.630 6.092 -11.659 1.00 90.31 104 ALA A N 1
ATOM 794 C CA . ALA A 1 104 ? 10.547 6.847 -12.913 1.00 90.31 104 ALA A CA 1
ATOM 795 C C . ALA A 1 104 ? 11.588 6.361 -13.939 1.00 90.31 104 ALA A C 1
ATOM 797 O O . ALA A 1 104 ? 11.270 6.121 -15.100 1.00 90.31 104 ALA A O 1
ATOM 798 N N . TRP A 1 105 ? 12.821 6.100 -13.497 1.00 90.50 105 TRP A N 1
ATOM 799 C CA . TRP A 1 105 ? 13.861 5.540 -14.361 1.00 90.50 105 TRP A CA 1
ATOM 800 C C . TRP A 1 105 ? 13.497 4.145 -14.903 1.00 90.50 105 TRP A C 1
ATOM 802 O O . TRP A 1 105 ? 13.727 3.842 -16.076 1.00 90.50 105 TRP A O 1
ATOM 812 N N . LEU A 1 106 ? 12.887 3.288 -14.075 1.00 90.94 106 LEU A N 1
ATOM 813 C CA . LEU A 1 106 ? 12.402 1.971 -14.509 1.00 90.94 106 LEU A CA 1
ATOM 814 C C . LEU A 1 106 ? 11.280 2.064 -15.551 1.00 90.94 106 LEU A C 1
ATOM 816 O O . LEU A 1 106 ? 11.164 1.172 -16.387 1.00 90.94 106 LEU A O 1
ATOM 820 N N . GLU A 1 107 ? 10.472 3.121 -15.526 1.00 90.00 107 GLU A N 1
ATOM 821 C CA . GLU A 1 107 ? 9.393 3.356 -16.492 1.00 90.00 107 GLU A CA 1
ATOM 822 C C . GLU A 1 107 ? 9.923 3.659 -17.909 1.00 90.00 107 GLU A C 1
ATOM 824 O O . GLU A 1 107 ? 9.380 3.187 -18.923 1.00 90.00 107 GLU A O 1
ATOM 829 N N . GLU A 1 108 ? 11.015 4.427 -17.959 1.00 88.19 108 GLU A N 1
ATOM 830 C CA . GLU A 1 108 ? 11.734 4.825 -19.175 1.00 88.19 108 GLU A CA 1
ATOM 831 C C . GLU A 1 108 ? 12.651 3.716 -19.713 1.00 88.19 108 GLU A C 1
ATOM 833 O O . GLU A 1 108 ? 13.006 3.706 -20.895 1.00 88.19 108 GLU A O 1
ATOM 838 N N . THR A 1 109 ? 13.011 2.750 -18.864 1.00 89.31 109 THR A N 1
ATOM 839 C CA . THR A 1 109 ? 13.906 1.647 -19.222 1.00 89.31 109 THR A CA 1
ATOM 840 C C . THR A 1 109 ? 13.295 0.752 -20.303 1.00 89.31 109 THR A C 1
ATOM 842 O O . THR A 1 109 ? 12.130 0.347 -20.255 1.00 89.31 109 THR A O 1
ATOM 845 N N . GLN A 1 110 ? 14.109 0.396 -21.299 1.00 88.12 110 GLN A N 1
ATOM 846 C CA . GLN A 1 110 ? 13.726 -0.570 -22.323 1.00 88.12 110 GLN A CA 1
ATOM 847 C C . GLN A 1 110 ? 13.984 -1.999 -21.840 1.00 88.12 110 GLN A C 1
ATOM 849 O O . GLN A 1 110 ? 15.126 -2.387 -21.599 1.00 88.12 110 GLN A O 1
ATOM 854 N N . PHE A 1 111 ? 12.915 -2.787 -21.749 1.00 88.62 111 PHE A N 1
ATOM 855 C CA . PHE A 1 111 ? 12.968 -4.199 -21.378 1.00 88.62 111 PHE A CA 1
ATOM 856 C C . PHE A 1 111 ? 12.984 -5.105 -22.604 1.00 88.62 111 PHE A C 1
ATOM 858 O O . PHE A 1 111 ? 12.406 -4.784 -23.647 1.00 88.62 111 PHE A O 1
ATOM 865 N N . ARG A 1 112 ? 13.634 -6.255 -22.458 1.00 89.50 112 ARG A N 1
ATOM 866 C CA . ARG A 1 112 ? 13.699 -7.315 -23.462 1.00 89.50 112 ARG A CA 1
ATOM 867 C C . ARG A 1 112 ? 12.669 -8.406 -23.128 1.00 89.50 112 ARG A C 1
ATOM 869 O 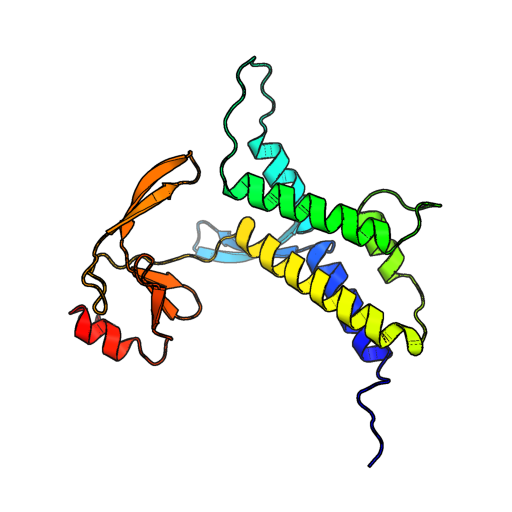O . ARG A 1 112 ? 12.244 -8.503 -21.979 1.00 89.50 112 ARG A O 1
ATOM 876 N N . PRO A 1 113 ? 12.265 -9.262 -24.082 1.00 88.62 113 PRO A N 1
ATOM 877 C CA . PRO A 1 113 ? 11.264 -10.302 -23.820 1.00 88.62 113 PRO A CA 1
ATOM 878 C C . PRO A 1 113 ? 11.621 -11.253 -22.667 1.00 88.62 113 PRO A C 1
ATOM 880 O O . PRO A 1 113 ? 10.736 -11.676 -21.932 1.00 88.62 113 PRO A O 1
ATOM 883 N N . GLN A 1 114 ? 12.908 -11.532 -22.440 1.00 89.19 114 GLN A N 1
ATOM 884 C CA . GLN A 1 114 ? 13.368 -12.347 -21.308 1.00 89.19 114 GLN A CA 1
ATOM 885 C C . GLN A 1 114 ? 13.130 -11.713 -19.927 1.00 89.19 114 GLN A C 1
ATOM 887 O O . GLN A 1 114 ? 13.194 -12.413 -18.921 1.00 89.19 114 GLN A O 1
ATOM 892 N N . ASP A 1 115 ? 12.851 -10.409 -19.862 1.00 89.88 115 ASP A N 1
ATOM 893 C CA . ASP A 1 115 ? 12.607 -9.700 -18.605 1.00 89.88 115 ASP A CA 1
ATOM 894 C C . ASP A 1 115 ? 11.147 -9.840 -18.142 1.00 89.88 115 ASP A C 1
ATOM 896 O O . ASP A 1 115 ? 10.811 -9.430 -17.031 1.00 89.88 115 ASP A O 1
ATOM 900 N N . VAL A 1 116 ? 10.268 -10.438 -18.961 1.00 91.12 116 VAL A N 1
ATOM 901 C CA . VAL A 1 116 ? 8.836 -10.616 -18.661 1.00 91.12 116 VAL A CA 1
ATOM 902 C C . VAL A 1 116 ? 8.583 -11.243 -17.280 1.00 91.12 116 VAL A C 1
ATOM 904 O O . VAL A 1 116 ? 7.758 -10.693 -16.546 1.00 91.12 116 VAL A O 1
ATOM 907 N N . PRO A 1 117 ? 9.272 -12.320 -16.851 1.00 91.25 117 PRO A N 1
ATOM 908 C CA . PRO A 1 117 ? 9.060 -12.890 -15.519 1.00 91.25 117 PRO A CA 1
ATOM 909 C C . PRO A 1 117 ? 9.400 -11.910 -14.388 1.00 91.25 117 PRO A C 1
ATOM 911 O O . PRO A 1 117 ? 8.646 -11.785 -13.423 1.00 91.25 117 PRO A O 1
ATOM 914 N N . VAL A 1 118 ? 10.501 -11.164 -14.532 1.00 91.62 118 VAL A N 1
ATOM 915 C CA . VAL A 1 118 ? 10.931 -10.155 -13.552 1.00 91.62 118 VAL A CA 1
ATOM 916 C C . VAL A 1 118 ? 9.938 -8.996 -13.509 1.00 91.62 118 VAL A C 1
ATOM 918 O O . VAL A 1 118 ? 9.563 -8.552 -12.426 1.00 91.62 118 VAL A O 1
ATOM 921 N N . LEU A 1 119 ? 9.460 -8.530 -14.664 1.00 93.00 119 LEU A N 1
ATOM 922 C CA . LEU A 1 119 ? 8.447 -7.480 -14.738 1.00 93.00 119 LEU A CA 1
ATOM 923 C C . LEU A 1 119 ? 7.136 -7.905 -14.080 1.00 93.00 119 LEU A C 1
ATOM 925 O O . LEU A 1 119 ? 6.556 -7.114 -13.340 1.00 93.00 119 LEU A O 1
ATOM 929 N N . LYS A 1 120 ? 6.684 -9.146 -14.291 1.00 91.25 120 LYS A N 1
ATOM 930 C CA . LYS A 1 120 ? 5.481 -9.678 -13.633 1.00 91.25 120 LYS A CA 1
ATOM 931 C C . LYS A 1 120 ? 5.626 -9.676 -12.110 1.00 91.25 120 LYS A C 1
ATOM 933 O O . LYS A 1 120 ? 4.723 -9.197 -11.430 1.00 91.25 120 LYS A O 1
ATOM 938 N N . ALA A 1 121 ? 6.764 -10.138 -11.587 1.00 89.88 121 ALA A N 1
ATOM 939 C CA . ALA A 1 121 ? 7.034 -10.123 -10.148 1.00 89.88 121 ALA A CA 1
ATOM 940 C C . ALA A 1 121 ? 7.023 -8.692 -9.580 1.00 89.88 121 ALA A C 1
ATOM 942 O O . ALA A 1 121 ? 6.264 -8.396 -8.662 1.00 89.88 121 ALA A O 1
ATOM 943 N N . ARG A 1 122 ? 7.763 -7.768 -10.207 1.00 94.38 122 ARG A N 1
ATOM 944 C CA . ARG A 1 122 ? 7.807 -6.359 -9.778 1.00 94.38 122 ARG A CA 1
ATOM 945 C C . ARG A 1 122 ? 6.445 -5.665 -9.876 1.00 94.38 122 ARG A C 1
ATOM 947 O O . ARG A 1 122 ? 6.112 -4.838 -9.035 1.00 94.38 122 ARG A O 1
ATOM 954 N N . THR A 1 123 ? 5.647 -6.001 -10.891 1.00 93.00 123 THR A N 1
ATOM 955 C CA . THR A 1 123 ? 4.273 -5.492 -11.053 1.00 93.00 123 THR A CA 1
ATOM 956 C C . THR A 1 123 ? 3.383 -5.944 -9.898 1.00 93.00 123 THR A C 1
ATOM 958 O O . THR A 1 123 ? 2.599 -5.144 -9.384 1.00 93.00 123 THR A O 1
ATOM 961 N N . ALA A 1 124 ? 3.509 -7.203 -9.468 1.00 87.12 124 ALA A N 1
ATOM 962 C CA . ALA A 1 124 ? 2.769 -7.725 -8.324 1.00 87.12 124 ALA A CA 1
ATOM 963 C C . ALA A 1 124 ? 3.147 -6.990 -7.029 1.00 87.12 124 ALA A C 1
ATOM 965 O O . ALA A 1 124 ? 2.249 -6.546 -6.313 1.00 87.12 124 ALA A O 1
ATOM 966 N N . ASP A 1 125 ? 4.445 -6.773 -6.788 1.00 91.56 125 ASP A N 1
ATOM 967 C CA . ASP A 1 125 ? 4.937 -6.018 -5.628 1.00 91.56 125 ASP A CA 1
ATOM 968 C C . ASP A 1 125 ? 4.391 -4.581 -5.615 1.00 91.56 125 ASP A C 1
ATOM 970 O O . ASP A 1 125 ? 3.796 -4.148 -4.629 1.00 91.56 125 ASP A O 1
ATOM 974 N N . LEU A 1 126 ? 4.506 -3.857 -6.738 1.00 93.31 126 LEU A N 1
ATOM 975 C CA . LEU A 1 126 ? 3.995 -2.486 -6.882 1.00 93.31 126 LEU A CA 1
ATOM 976 C C . LEU A 1 126 ? 2.483 -2.400 -6.654 1.00 93.31 126 LEU A C 1
ATOM 978 O O . LEU A 1 126 ? 2.004 -1.499 -5.964 1.00 93.31 126 LEU A O 1
ATOM 982 N N . THR A 1 127 ? 1.728 -3.346 -7.216 1.00 90.38 127 THR A N 1
ATOM 983 C CA . THR A 1 127 ? 0.269 -3.400 -7.062 1.00 90.38 127 THR A CA 1
ATOM 984 C C . THR A 1 127 ? -0.115 -3.665 -5.608 1.00 90.38 127 THR A C 1
ATOM 986 O O . THR A 1 127 ? -1.029 -3.024 -5.081 1.00 90.38 127 THR A O 1
ATOM 989 N N . TRP A 1 128 ? 0.603 -4.574 -4.943 1.00 90.00 128 TRP A N 1
ATOM 990 C CA . TRP A 1 128 ? 0.404 -4.879 -3.531 1.00 90.00 128 TRP A CA 1
ATOM 991 C C . TRP A 1 128 ? 0.729 -3.673 -2.641 1.00 90.00 128 TRP A C 1
ATOM 993 O O . TRP A 1 128 ? -0.095 -3.299 -1.803 1.00 90.00 128 TRP A O 1
ATOM 1003 N N . TRP A 1 129 ? 1.856 -2.991 -2.875 1.00 92.81 129 TRP A N 1
ATOM 1004 C CA . TRP A 1 129 ? 2.211 -1.764 -2.155 1.00 92.81 129 TRP A CA 1
ATOM 1005 C C . TRP A 1 129 ? 1.174 -0.663 -2.348 1.00 92.81 129 TRP A C 1
ATOM 1007 O O . TRP A 1 129 ? 0.766 -0.040 -1.372 1.00 92.81 129 TRP A O 1
ATOM 1017 N N . ALA A 1 130 ? 0.697 -0.443 -3.575 1.00 90.75 130 ALA A N 1
ATOM 1018 C CA . ALA A 1 130 ? -0.324 0.564 -3.847 1.00 90.75 130 ALA A CA 1
ATOM 1019 C C . ALA A 1 130 ? -1.660 0.236 -3.157 1.00 90.75 130 ALA A C 1
ATOM 1021 O O . ALA A 1 130 ? -2.332 1.134 -2.652 1.00 90.75 130 ALA A O 1
ATOM 1022 N N . ALA A 1 131 ? -2.062 -1.038 -3.108 1.00 86.12 131 ALA A N 1
ATOM 1023 C CA . ALA A 1 131 ? -3.248 -1.460 -2.364 1.00 86.12 131 ALA A CA 1
ATOM 1024 C C . ALA A 1 131 ? -3.080 -1.217 -0.857 1.00 86.12 131 ALA A C 1
ATOM 1026 O O . ALA A 1 131 ? -3.941 -0.593 -0.238 1.00 86.12 131 ALA A O 1
ATOM 1027 N N . ARG A 1 132 ? -1.942 -1.627 -0.286 1.00 85.31 132 ARG A N 1
ATOM 1028 C CA . ARG A 1 132 ? -1.652 -1.453 1.141 1.00 85.31 132 ARG A CA 1
ATOM 1029 C C . ARG A 1 132 ? -1.547 0.020 1.539 1.00 85.31 132 ARG A C 1
ATOM 1031 O O . ARG A 1 132 ? -2.079 0.407 2.573 1.00 85.31 132 ARG A O 1
ATOM 1038 N N . ALA A 1 133 ? -0.930 0.846 0.696 1.00 87.69 133 ALA A N 1
ATOM 1039 C CA . ALA A 1 133 ? -0.853 2.292 0.881 1.00 87.69 133 ALA A CA 1
ATOM 1040 C C . ALA A 1 133 ? -2.248 2.923 0.980 1.00 87.69 133 ALA A C 1
ATOM 1042 O O . ALA A 1 133 ? -2.505 3.705 1.891 1.00 87.69 133 ALA A O 1
ATOM 1043 N N . ARG A 1 134 ? -3.168 2.542 0.082 1.00 87.12 134 ARG A N 1
ATOM 1044 C CA . ARG A 1 134 ? -4.560 3.018 0.123 1.00 87.12 134 ARG A CA 1
ATOM 1045 C C . ARG A 1 134 ? -5.274 2.575 1.393 1.00 87.12 134 ARG A C 1
ATOM 1047 O O . ARG A 1 134 ? -5.941 3.392 2.000 1.00 87.12 134 ARG A O 1
ATOM 1054 N N . GLU A 1 135 ? -5.105 1.326 1.823 1.00 83.88 135 GLU A N 1
ATOM 1055 C CA . GLU A 1 135 ? -5.707 0.843 3.075 1.00 83.88 135 GLU A CA 1
ATOM 1056 C C . GLU A 1 135 ? -5.215 1.592 4.319 1.00 83.88 135 GLU A C 1
ATOM 1058 O O . GLU A 1 135 ? -5.963 1.713 5.286 1.00 83.88 135 GLU A O 1
ATOM 1063 N N . LEU A 1 136 ? -3.961 2.050 4.321 1.00 84.88 136 LEU A N 1
ATOM 1064 C CA . LEU A 1 136 ? -3.392 2.810 5.434 1.00 84.88 136 LEU A CA 1
ATOM 1065 C C . LEU A 1 136 ? -3.856 4.271 5.429 1.00 84.88 136 LEU A C 1
ATOM 1067 O O . LEU A 1 136 ? -4.172 4.810 6.488 1.00 84.88 136 LEU A O 1
ATOM 1071 N N . LEU A 1 137 ? -3.895 4.902 4.251 1.00 84.00 137 LEU A N 1
ATOM 1072 C CA . LEU A 1 137 ? -4.252 6.315 4.091 1.00 84.00 137 LEU A CA 1
ATOM 1073 C C . LEU A 1 137 ? -5.766 6.559 4.143 1.00 84.00 137 LEU A C 1
ATOM 1075 O O . LEU A 1 137 ? -6.212 7.544 4.724 1.00 84.00 137 LEU A O 1
ATOM 1079 N N . ASP A 1 138 ? -6.546 5.661 3.549 1.00 79.06 138 ASP A N 1
ATOM 1080 C CA . ASP A 1 138 ? -8.007 5.700 3.508 1.00 79.06 138 ASP A CA 1
ATOM 1081 C C . ASP A 1 138 ? -8.551 4.301 3.844 1.00 79.06 138 ASP A C 1
ATOM 1083 O O . ASP A 1 138 ? -8.933 3.524 2.956 1.00 79.06 138 ASP A O 1
ATOM 1087 N N . PRO A 1 139 ? -8.517 3.911 5.134 1.00 73.56 139 PRO A N 1
ATOM 1088 C CA . PRO A 1 139 ? -8.992 2.604 5.543 1.00 73.56 139 PRO A CA 1
ATOM 1089 C C . PRO A 1 139 ? -10.465 2.457 5.158 1.00 73.56 139 PRO A C 1
ATOM 1091 O O . PRO A 1 139 ? -11.286 3.310 5.513 1.00 73.56 139 PRO A O 1
ATOM 1094 N N . PRO A 1 140 ? -10.845 1.360 4.473 1.00 67.12 140 PRO A N 1
ATOM 1095 C CA . PRO A 1 140 ? -12.217 1.178 4.038 1.00 67.12 140 PRO A CA 1
ATOM 1096 C C . PRO A 1 140 ? -13.139 1.242 5.250 1.00 67.12 140 PRO A C 1
ATOM 1098 O O . PRO A 1 140 ? -12.875 0.596 6.270 1.00 67.12 140 PRO A O 1
ATOM 1101 N N . ARG A 1 141 ? -14.231 2.007 5.134 1.00 66.44 141 ARG A N 1
ATOM 1102 C CA . ARG A 1 141 ? -15.220 2.134 6.207 1.00 66.44 141 ARG A CA 1
ATOM 1103 C C . ARG A 1 141 ? -15.674 0.740 6.640 1.00 66.44 141 ARG A C 1
ATOM 1105 O O . ARG A 1 141 ? -16.166 -0.048 5.833 1.00 66.44 141 ARG A O 1
ATOM 1112 N N . ARG A 1 142 ? -15.477 0.434 7.922 1.00 74.50 142 ARG A N 1
ATOM 1113 C CA . ARG A 1 142 ? -15.970 -0.792 8.551 1.00 74.50 142 ARG A CA 1
ATOM 1114 C C . ARG A 1 142 ? -17.187 -0.431 9.378 1.00 74.50 142 ARG A C 1
ATOM 1116 O O . ARG A 1 142 ? -17.082 0.350 10.321 1.00 74.50 142 ARG A O 1
ATOM 1123 N N . TRP A 1 143 ? -18.335 -0.998 9.038 1.00 79.62 143 TRP A N 1
ATOM 1124 C CA . TRP A 1 143 ? -19.528 -0.855 9.865 1.00 79.62 143 TRP A CA 1
ATOM 1125 C C . TRP A 1 143 ? -19.476 -1.890 10.975 1.00 79.62 143 TRP A C 1
ATOM 1127 O O . TRP A 1 143 ? -19.179 -3.057 10.736 1.00 79.62 143 TRP A O 1
ATOM 1137 N N . THR A 1 144 ? -19.740 -1.473 12.206 1.00 83.94 144 THR A N 1
ATOM 1138 C CA . THR A 1 144 ? -19.777 -2.399 13.339 1.00 83.94 144 THR A CA 1
ATOM 1139 C C . THR A 1 144 ? -21.221 -2.775 13.636 1.00 83.94 144 THR A C 1
ATOM 1141 O O . THR A 1 144 ? -22.106 -1.921 13.597 1.00 83.94 144 THR A O 1
ATOM 1144 N N . LEU A 1 145 ? -21.470 -4.056 13.904 1.00 83.00 145 LEU A N 1
ATOM 1145 C CA . LEU A 1 145 ? -22.780 -4.524 14.351 1.00 83.00 145 LEU A CA 1
ATOM 1146 C C . LEU A 1 145 ? -22.739 -4.708 15.872 1.00 83.00 145 LEU A C 1
ATOM 1148 O O . LEU A 1 145 ? -21.864 -5.428 16.354 1.00 83.00 145 LEU A O 1
ATOM 1152 N N . PRO A 1 146 ? -23.664 -4.106 16.642 1.00 83.38 146 PRO A N 1
ATOM 1153 C CA . PRO A 1 146 ? -23.674 -4.217 18.103 1.00 83.38 146 PRO A CA 1
ATOM 1154 C C . PRO A 1 146 ? -24.078 -5.616 18.605 1.00 83.38 146 PRO A C 1
ATOM 1156 O O . PRO A 1 146 ? -23.961 -5.896 19.799 1.00 83.38 146 PRO A O 1
ATOM 1159 N N . ASN A 1 147 ? -24.564 -6.481 17.712 1.00 87.19 147 ASN A N 1
ATOM 1160 C CA . ASN A 1 147 ? -25.075 -7.810 18.019 1.00 87.19 147 ASN A CA 1
ATOM 1161 C C . ASN A 1 147 ? -23.948 -8.804 18.365 1.00 87.19 147 ASN A C 1
ATOM 1163 O O . ASN A 1 147 ? -22.832 -8.695 17.846 1.00 87.19 147 ASN A O 1
ATOM 1167 N N . PRO A 1 148 ? -24.230 -9.810 19.215 1.00 87.94 148 PRO A N 1
ATOM 1168 C CA . PRO A 1 148 ? -23.304 -10.906 19.452 1.00 87.94 148 PRO A CA 1
ATOM 1169 C C . PRO A 1 148 ? -23.037 -11.700 18.176 1.00 87.94 148 PRO A C 1
ATOM 1171 O O . PRO A 1 148 ? -23.921 -11.901 17.345 1.00 87.94 148 PRO A O 1
ATOM 1174 N N . CYS A 1 149 ? -21.805 -12.184 18.041 1.00 89.38 149 CYS A N 1
ATOM 1175 C CA . CYS A 1 149 ? -21.443 -13.115 16.987 1.00 89.38 149 CYS A CA 1
ATOM 1176 C C . CYS A 1 149 ? -22.316 -14.380 17.081 1.00 89.38 149 CYS A C 1
ATOM 1178 O O . CYS A 1 149 ? -22.282 -15.040 18.118 1.00 89.38 149 CYS A O 1
ATOM 1180 N N . PRO A 1 150 ? -23.043 -14.784 16.025 1.00 89.62 150 PRO A N 1
ATOM 1181 C CA . PRO A 1 150 ? -23.883 -15.980 16.085 1.00 89.62 150 PRO A CA 1
ATOM 1182 C C . PRO A 1 150 ? -23.071 -17.284 16.150 1.00 89.62 150 PRO A C 1
ATOM 1184 O O . PRO A 1 150 ? -23.612 -18.316 16.527 1.00 89.62 150 PRO A O 1
ATOM 1187 N N . ALA A 1 151 ? -21.776 -17.252 15.805 1.00 88.69 151 ALA A N 1
ATOM 1188 C CA . ALA A 1 151 ? -20.902 -18.425 15.863 1.00 88.69 151 ALA A CA 1
ATOM 1189 C C . ALA A 1 151 ? -20.267 -18.651 17.247 1.00 88.69 151 ALA A C 1
ATOM 1191 O O . ALA A 1 151 ? -20.126 -19.795 17.666 1.00 88.69 151 ALA A O 1
ATOM 1192 N N . CYS A 1 152 ? -19.872 -17.588 17.957 1.00 88.81 152 CYS A N 1
ATOM 1193 C CA . CYS A 1 152 ? -19.166 -17.703 19.245 1.00 88.81 152 CYS A CA 1
ATOM 1194 C C . CYS A 1 152 ? -19.849 -16.991 20.422 1.00 88.81 152 CYS A C 1
ATOM 1196 O O . CYS A 1 152 ? -19.354 -17.050 21.543 1.00 88.81 152 CYS A O 1
ATOM 1198 N N . GLY A 1 153 ? -20.947 -16.271 20.190 1.00 87.75 153 GLY A N 1
ATOM 1199 C CA . GLY A 1 153 ? -21.679 -15.508 21.205 1.00 87.75 153 GLY A CA 1
ATOM 1200 C C . GLY A 1 153 ? -20.993 -14.219 21.674 1.00 87.75 153 GLY A C 1
ATOM 1201 O O . GLY A 1 153 ? -21.597 -13.428 22.396 1.00 87.75 153 GLY A O 1
ATOM 1202 N N . THR A 1 154 ? -19.745 -13.954 21.272 1.00 89.75 154 THR A N 1
ATOM 1203 C CA . THR A 1 154 ? -19.012 -12.759 21.708 1.00 89.75 154 THR A CA 1
ATOM 1204 C C . THR A 1 154 ? -19.638 -11.494 21.127 1.00 89.75 154 THR A C 1
ATOM 1206 O O . THR A 1 154 ? -19.732 -11.348 19.911 1.00 89.75 154 THR A O 1
ATOM 1209 N N . ALA A 1 155 ? -20.031 -10.554 21.991 1.00 86.94 155 ALA A N 1
ATOM 1210 C CA . ALA A 1 155 ? -20.585 -9.262 21.578 1.00 86.94 155 ALA A CA 1
ATOM 1211 C C . ALA A 1 155 ? -19.525 -8.183 21.366 1.00 86.94 155 ALA A C 1
ATOM 1213 O O . ALA A 1 155 ? -19.684 -7.317 20.509 1.00 86.94 155 ALA A O 1
ATOM 1214 N N . LYS A 1 156 ? -18.449 -8.197 22.158 1.00 89.25 156 LYS A N 1
ATOM 1215 C CA . LYS A 1 156 ? -17.447 -7.129 22.158 1.00 89.25 156 LYS A CA 1
ATOM 1216 C C . LYS A 1 156 ? -16.044 -7.698 22.303 1.00 89.25 156 LYS A C 1
ATOM 1218 O O . LYS A 1 156 ? -15.842 -8.675 23.017 1.00 89.25 156 LYS A O 1
ATOM 1223 N N . VAL A 1 157 ? -15.098 -7.058 21.634 1.00 87.00 157 VAL A N 1
ATOM 1224 C CA . VAL A 1 157 ? -13.663 -7.326 21.699 1.00 87.00 157 VAL A CA 1
ATOM 1225 C C . VAL A 1 157 ? -12.943 -6.084 22.212 1.00 87.00 157 VAL A C 1
ATOM 1227 O O . VAL A 1 157 ? -13.419 -4.963 22.038 1.00 87.00 157 VAL A O 1
ATOM 1230 N N . TYR A 1 158 ? -11.804 -6.290 22.858 1.00 85.88 158 TYR A N 1
ATOM 1231 C CA . TYR A 1 158 ? -10.937 -5.216 23.323 1.00 85.88 158 TYR A CA 1
ATOM 1232 C C . TYR A 1 158 ? -9.743 -5.137 22.382 1.00 85.88 158 TYR A C 1
ATOM 1234 O O . TYR A 1 158 ? -9.056 -6.141 22.184 1.00 85.88 158 TYR A O 1
ATOM 1242 N N . ARG A 1 159 ? -9.525 -3.977 21.763 1.00 74.81 159 ARG A N 1
ATOM 1243 C CA . ARG A 1 159 ? -8.356 -3.734 20.915 1.00 74.81 159 ARG A CA 1
ATOM 1244 C C . ARG A 1 159 ? -7.738 -2.384 21.236 1.00 74.81 159 ARG A C 1
ATOM 1246 O O . ARG A 1 159 ? -8.488 -1.463 21.537 1.00 74.81 159 ARG A O 1
ATOM 1253 N N . PRO A 1 160 ? -6.407 -2.260 21.153 1.00 71.25 160 PRO A N 1
ATOM 1254 C CA . PRO A 1 160 ? -5.776 -0.954 21.146 1.00 71.25 160 PRO A CA 1
ATOM 1255 C C . PRO A 1 160 ? -6.283 -0.161 19.936 1.00 71.25 160 PRO A C 1
ATOM 1257 O O . PRO A 1 160 ? -6.326 -0.686 18.819 1.00 71.25 160 PRO A O 1
ATOM 1260 N N . ASP A 1 161 ? -6.722 1.070 20.166 1.00 69.44 161 ASP A N 1
ATOM 1261 C CA . ASP A 1 161 ? -6.997 2.027 19.107 1.00 69.44 161 ASP A CA 1
ATOM 1262 C C . ASP A 1 161 ? -5.701 2.671 18.595 1.00 69.44 161 ASP A C 1
ATOM 1264 O O . ASP A 1 161 ? -4.586 2.340 19.006 1.00 69.44 161 ASP A O 1
ATOM 1268 N N . SER A 1 162 ? -5.851 3.615 17.670 1.00 55.31 162 SER A N 1
ATOM 1269 C CA . SER A 1 162 ? -4.748 4.394 17.116 1.00 55.31 162 SER A CA 1
ATOM 1270 C C . SER A 1 162 ? -3.985 5.201 18.179 1.00 55.31 162 SER A C 1
ATOM 1272 O O . SER A 1 162 ? -2.842 5.565 17.938 1.00 55.31 162 SER A O 1
ATOM 1274 N N . ALA A 1 163 ? -4.574 5.487 19.343 1.00 58.88 163 ALA A N 1
ATOM 1275 C CA . ALA A 1 163 ? -3.925 6.190 20.449 1.00 58.88 163 ALA A CA 1
ATOM 1276 C C . ALA A 1 163 ? -3.226 5.235 21.439 1.00 58.88 163 ALA A C 1
ATOM 1278 O O . ALA A 1 163 ? -2.598 5.690 22.394 1.00 58.88 163 ALA A O 1
ATOM 1279 N N . GLY A 1 164 ? -3.296 3.918 21.205 1.00 63.88 164 GLY A N 1
ATOM 1280 C CA . GLY A 1 164 ? -2.759 2.896 22.104 1.00 63.88 164 GLY A CA 1
ATOM 1281 C C . GLY A 1 164 ? -3.671 2.592 23.296 1.00 63.88 164 GLY A C 1
ATOM 1282 O O . GLY A 1 164 ? -3.305 1.789 24.157 1.00 63.88 164 GLY A O 1
ATOM 1283 N N . GLU A 1 165 ? -4.867 3.180 23.347 1.00 73.06 165 GLU A N 1
ATOM 1284 C CA . GLU A 1 165 ? -5.849 2.909 24.388 1.00 73.06 165 GLU A CA 1
ATOM 1285 C C . GLU A 1 165 ? -6.648 1.656 24.044 1.00 73.06 165 GLU A C 1
ATOM 1287 O O . GLU A 1 165 ? -7.089 1.450 22.915 1.00 73.06 165 GLU A O 1
ATOM 1292 N N . THR A 1 166 ? -6.860 0.781 25.027 1.00 79.62 166 THR A N 1
ATOM 1293 C CA . THR A 1 166 ? -7.666 -0.423 24.805 1.00 79.62 166 THR A CA 1
ATOM 1294 C C . THR A 1 166 ? -9.146 -0.053 24.756 1.00 79.62 166 THR A C 1
ATOM 1296 O O . THR A 1 166 ? -9.804 0.091 25.787 1.00 79.62 166 THR A O 1
ATOM 1299 N N . VAL A 1 167 ? -9.686 0.056 23.546 1.00 80.94 167 VAL A N 1
ATOM 1300 C CA . VAL A 1 167 ? -11.086 0.387 23.296 1.00 80.94 167 VAL A CA 1
ATOM 1301 C C . VAL A 1 167 ? -11.947 -0.862 23.159 1.00 80.94 167 VAL A C 1
ATOM 1303 O O . VAL A 1 167 ? -11.543 -1.909 22.643 1.00 80.94 167 VAL A O 1
ATOM 1306 N N . ARG A 1 168 ? -13.191 -0.737 23.619 1.00 85.44 168 ARG A N 1
ATOM 1307 C CA . ARG A 1 168 ? -14.209 -1.779 23.505 1.00 85.44 168 ARG A CA 1
ATOM 1308 C C . ARG A 1 168 ? -14.937 -1.623 22.173 1.00 85.44 168 ARG A C 1
ATOM 1310 O O . ARG A 1 168 ? -15.710 -0.686 22.002 1.00 85.44 168 ARG A O 1
ATOM 1317 N N . GLN A 1 169 ? -14.737 -2.563 21.258 1.00 86.56 169 GLN A N 1
ATOM 1318 C CA . GLN A 1 169 ? -15.373 -2.571 19.939 1.00 86.56 169 GLN A CA 1
ATOM 1319 C C . GLN A 1 169 ? -16.367 -3.728 19.814 1.00 86.56 169 GLN A C 1
ATOM 1321 O O . GLN A 1 169 ? -16.178 -4.763 20.456 1.00 86.56 169 GLN A O 1
ATOM 1326 N N . PRO A 1 170 ? -17.430 -3.601 19.002 1.00 87.88 170 PRO A N 1
ATOM 1327 C CA . PRO A 1 170 ? -18.285 -4.737 18.690 1.00 87.88 170 PRO A CA 1
ATOM 1328 C C . PRO A 1 170 ? -17.504 -5.852 17.989 1.00 87.88 170 PRO A C 1
ATOM 1330 O O . PRO A 1 170 ? -16.578 -5.599 17.217 1.00 87.88 170 PRO A O 1
ATOM 1333 N N . ALA A 1 171 ? -17.866 -7.099 18.280 1.00 87.50 171 ALA A N 1
ATOM 1334 C CA . ALA A 1 171 ? -17.160 -8.260 17.752 1.00 87.50 171 ALA A CA 1
ATOM 1335 C C . ALA A 1 171 ? -17.406 -8.468 16.253 1.00 87.50 171 ALA A C 1
ATOM 1337 O O . ALA A 1 171 ? -16.567 -9.072 15.598 1.00 87.50 171 ALA A O 1
ATOM 1338 N N . LEU A 1 172 ? -18.529 -7.997 15.709 1.00 88.25 172 LEU A N 1
ATOM 1339 C CA . LEU A 1 172 ? -18.875 -8.135 14.296 1.00 88.25 172 LEU A CA 1
ATOM 1340 C C . LEU A 1 172 ? -18.543 -6.852 13.528 1.00 88.25 172 LEU A C 1
ATOM 1342 O O . LEU A 1 172 ? -19.009 -5.766 13.883 1.00 88.25 172 LEU A O 1
ATOM 1346 N N . GLN A 1 173 ? -17.767 -6.988 12.452 1.00 87.69 173 GLN A N 1
ATOM 1347 C CA . GLN A 1 173 ? -17.439 -5.889 11.542 1.00 87.69 173 GLN A CA 1
ATOM 1348 C C . GLN A 1 173 ? -17.801 -6.255 10.106 1.00 87.69 173 GLN A C 1
ATOM 1350 O O . GLN A 1 173 ? -17.388 -7.298 9.611 1.00 87.69 173 GLN A O 1
ATOM 1355 N N . ILE A 1 174 ? -18.551 -5.390 9.434 1.00 86.06 174 ILE A N 1
ATOM 1356 C CA . ILE A 1 174 ? -18.856 -5.458 8.008 1.00 86.06 174 ILE A CA 1
ATOM 1357 C C . ILE A 1 174 ? -17.834 -4.595 7.271 1.00 86.06 174 ILE A C 1
ATOM 1359 O O . ILE A 1 174 ? -17.741 -3.392 7.510 1.00 86.06 174 ILE A O 1
ATOM 1363 N N . GLY A 1 175 ? -17.070 -5.215 6.378 1.00 81.75 175 GLY A N 1
ATOM 1364 C CA . GLY A 1 175 ? -16.222 -4.534 5.406 1.00 81.75 175 GLY A CA 1
ATOM 1365 C C . GLY A 1 175 ? -16.743 -4.720 3.982 1.00 81.75 175 GLY A C 1
ATOM 1366 O O . GLY A 1 175 ? -17.794 -5.315 3.752 1.00 81.75 175 GLY A O 1
ATOM 1367 N N . ARG A 1 176 ? -15.958 -4.262 3.002 1.00 73.50 176 ARG A N 1
ATOM 1368 C CA . ARG A 1 176 ? -16.301 -4.321 1.569 1.00 73.50 176 ARG A CA 1
ATOM 1369 C C . ARG A 1 176 ? -16.621 -5.729 1.052 1.00 73.50 176 ARG A C 1
ATOM 1371 O O . ARG A 1 176 ? -17.406 -5.872 0.123 1.00 73.50 176 ARG A O 1
ATOM 1378 N N . HIS A 1 177 ? -15.994 -6.752 1.627 1.00 77.00 177 HIS A N 1
ATOM 1379 C CA . HIS A 1 177 ? -16.067 -8.129 1.132 1.00 77.00 177 HIS A CA 1
ATOM 1380 C C . HIS A 1 177 ? -16.962 -9.044 1.967 1.00 77.00 177 HIS A C 1
ATOM 1382 O O . HIS A 1 177 ? -17.117 -10.202 1.607 1.00 77.00 177 HIS A O 1
ATOM 1388 N N . GLY A 1 178 ? -17.528 -8.574 3.078 1.00 85.44 178 GLY A N 1
ATOM 1389 C CA . GLY A 1 178 ? -18.295 -9.429 3.980 1.00 85.44 178 GLY A CA 1
ATOM 1390 C C . GLY A 1 178 ? -18.261 -8.953 5.427 1.00 85.44 178 GLY A C 1
ATOM 1391 O O . GLY A 1 178 ? -17.693 -7.909 5.748 1.00 85.44 178 GLY A O 1
ATOM 1392 N N . CYS A 1 179 ? -18.863 -9.747 6.305 1.00 87.69 179 CYS A N 1
ATOM 1393 C CA . CYS A 1 179 ? -18.836 -9.555 7.746 1.00 87.69 179 CYS A CA 1
ATOM 1394 C C . CYS A 1 179 ? -17.854 -10.542 8.382 1.00 87.69 179 CYS A C 1
ATOM 1396 O O . CYS A 1 179 ? -17.870 -11.723 8.055 1.00 87.69 179 CYS A O 1
ATOM 1398 N N . GLU A 1 180 ? -17.013 -10.083 9.301 1.00 89.62 180 GLU A N 1
ATOM 1399 C CA . GLU A 1 180 ? -16.054 -10.916 10.026 1.00 89.62 180 GLU A CA 1
ATOM 1400 C C . GLU A 1 180 ? -16.197 -10.701 11.534 1.00 89.62 180 GLU A C 1
ATOM 1402 O O . GLU A 1 180 ? -16.247 -9.563 12.020 1.00 89.62 180 GLU A O 1
ATOM 1407 N N . CYS A 1 181 ? -16.198 -11.798 12.292 1.00 88.75 181 CYS A N 1
ATOM 1408 C CA . CYS A 1 181 ? -16.046 -11.736 13.735 1.00 88.75 181 CYS A CA 1
ATOM 1409 C C . CYS A 1 181 ? -14.581 -11.501 14.122 1.00 88.75 181 CYS A C 1
ATOM 1411 O O . CYS A 1 181 ? -13.712 -12.334 13.892 1.00 88.75 181 CYS A O 1
ATOM 1413 N N . GLN A 1 182 ? -14.312 -10.410 14.826 1.00 87.25 182 GLN A N 1
ATOM 1414 C CA . GLN A 1 182 ? -12.986 -10.041 15.312 1.00 87.25 182 GLN A CA 1
ATOM 1415 C C . GLN A 1 182 ? -12.482 -10.915 16.477 1.00 87.25 182 GLN A C 1
ATOM 1417 O O . GLN A 1 182 ? -11.313 -10.788 16.843 1.00 87.25 182 GLN A O 1
ATOM 1422 N N . HIS A 1 183 ? -13.332 -11.780 17.054 1.00 88.25 183 HIS A N 1
ATOM 1423 C CA . HIS A 1 183 ? -12.952 -12.753 18.086 1.00 88.25 183 HIS A CA 1
ATOM 1424 C C . HIS A 1 183 ? -12.662 -14.141 17.498 1.00 88.25 183 HIS A C 1
ATOM 1426 O O . HIS A 1 183 ? -11.532 -14.610 17.570 1.00 88.25 183 HIS A O 1
ATOM 1432 N N . CYS A 1 184 ? -13.663 -14.791 16.891 1.00 87.56 184 CYS A N 1
ATOM 1433 C CA . CYS A 1 184 ? -13.538 -16.164 16.383 1.00 87.56 184 CYS A CA 1
ATOM 1434 C C . CYS A 1 184 ? -13.150 -16.257 14.900 1.00 87.56 184 CYS A C 1
ATOM 1436 O O . CYS A 1 184 ? -13.031 -17.363 14.382 1.00 87.56 184 CYS A O 1
ATOM 1438 N N . ARG A 1 185 ? -12.985 -15.120 14.206 1.00 87.12 185 ARG A N 1
ATOM 1439 C CA . ARG A 1 185 ? -12.616 -15.036 12.779 1.00 87.12 185 ARG A CA 1
ATOM 1440 C C . ARG A 1 185 ? -13.601 -15.691 11.811 1.00 87.12 185 ARG A C 1
ATOM 1442 O O . ARG A 1 185 ? -13.296 -15.851 10.634 1.00 87.12 185 ARG A O 1
ATOM 1449 N N . THR A 1 186 ? -14.805 -16.036 12.270 1.00 86.75 186 THR A N 1
ATOM 1450 C CA . THR A 1 186 ? -15.868 -16.494 11.372 1.00 86.75 186 THR A CA 1
ATOM 1451 C C . THR A 1 186 ? -16.211 -15.385 10.385 1.00 86.75 186 THR A C 1
ATOM 1453 O O . THR A 1 186 ? -16.426 -14.239 10.784 1.00 86.75 186 THR A O 1
ATOM 1456 N N . PHE A 1 187 ? -16.252 -15.746 9.105 1.00 89.25 187 PHE A N 1
ATOM 1457 C CA . PHE A 1 187 ? -16.491 -14.839 7.995 1.00 89.25 187 PHE A CA 1
ATOM 1458 C C . PHE A 1 187 ? -17.794 -15.198 7.277 1.00 89.25 187 PHE A C 1
ATOM 1460 O O . PHE A 1 187 ? -18.035 -16.356 6.929 1.00 89.25 187 PHE A O 1
ATOM 1467 N N . TRP A 1 188 ? -18.624 -14.188 7.043 1.00 89.25 188 TRP A N 1
ATOM 1468 C CA . TRP A 1 188 ? -19.848 -14.262 6.259 1.00 89.25 188 TRP A CA 1
ATOM 1469 C C . TRP A 1 188 ? -19.661 -13.419 4.997 1.00 89.25 188 TRP A C 1
ATOM 1471 O O . TRP A 1 188 ? -19.604 -12.191 5.103 1.00 89.25 188 TRP A O 1
ATOM 1481 N N . PRO A 1 189 ? -19.568 -14.038 3.810 1.00 87.06 189 PRO A N 1
ATOM 1482 C CA . PRO A 1 189 ? -19.529 -13.291 2.563 1.00 87.06 189 PRO A CA 1
ATOM 1483 C C . PRO A 1 189 ? -20.911 -12.659 2.279 1.00 87.06 189 PRO A C 1
ATOM 1485 O O . PRO A 1 189 ? -21.897 -13.029 2.934 1.00 87.06 189 PRO A O 1
ATOM 1488 N N . PRO A 1 190 ? -21.015 -11.703 1.337 1.00 85.62 190 PRO A N 1
ATOM 1489 C CA . PRO A 1 190 ? -22.222 -10.902 1.128 1.00 85.62 190 PRO A CA 1
ATOM 1490 C C . PRO A 1 190 ? -23.452 -11.751 0.792 1.00 85.62 190 PRO A C 1
ATOM 1492 O O . PRO A 1 190 ? -24.560 -11.449 1.230 1.00 85.62 190 PRO A O 1
ATOM 1495 N N . GLU A 1 191 ? -23.257 -12.881 0.110 1.00 86.56 191 GLU A N 1
ATOM 1496 C CA . GLU A 1 191 ? -24.322 -13.820 -0.260 1.00 86.56 191 GLU A CA 1
ATOM 1497 C C . GLU A 1 191 ? -24.977 -14.471 0.969 1.00 86.56 191 GLU A C 1
ATOM 1499 O O . GLU A 1 191 ? -26.086 -14.995 0.888 1.00 86.56 191 GLU A O 1
ATOM 1504 N N . ARG A 1 192 ? -24.311 -14.437 2.132 1.00 85.06 192 ARG A N 1
ATOM 1505 C CA . ARG A 1 192 ? -24.805 -14.999 3.399 1.00 85.06 192 ARG A CA 1
ATOM 1506 C C . ARG A 1 192 ? -25.327 -13.945 4.374 1.00 85.06 192 ARG A C 1
ATOM 1508 O O . ARG A 1 192 ? -25.661 -14.291 5.509 1.00 85.06 192 ARG A O 1
ATOM 1515 N N . PHE A 1 193 ? -25.451 -12.683 3.958 1.00 84.94 193 PHE A N 1
ATOM 1516 C CA . PHE A 1 193 ? -25.962 -11.621 4.829 1.00 84.94 193 PHE A CA 1
ATOM 1517 C C . PHE A 1 193 ? -27.410 -11.840 5.264 1.00 84.94 193 PHE A C 1
ATOM 1519 O O . PHE A 1 193 ? -27.734 -11.522 6.402 1.00 84.94 193 PHE A O 1
ATOM 1526 N N . GLY A 1 194 ? -28.257 -12.463 4.437 1.00 81.38 194 GLY A N 1
ATOM 1527 C CA . GLY A 1 194 ? -29.625 -12.813 4.842 1.00 81.38 194 GLY A CA 1
ATOM 1528 C C . GLY A 1 194 ? -29.667 -13.786 6.028 1.00 81.38 194 GLY A C 1
ATOM 1529 O O . GLY A 1 194 ? -30.434 -13.594 6.969 1.00 81.38 194 GLY A O 1
ATOM 1530 N N . ILE A 1 195 ? -28.781 -14.788 6.032 1.00 82.94 195 ILE A N 1
ATOM 1531 C CA . ILE A 1 195 ? -28.659 -15.757 7.134 1.00 82.94 195 ILE A CA 1
ATOM 1532 C C . ILE A 1 195 ? -28.115 -15.064 8.386 1.00 82.94 195 ILE A C 1
ATOM 1534 O O . ILE A 1 195 ? -28.629 -15.272 9.483 1.00 82.94 195 ILE A O 1
ATOM 1538 N N . LEU A 1 196 ? -27.093 -14.218 8.218 1.00 83.94 196 LEU A N 1
ATOM 1539 C CA . LEU A 1 196 ? -26.523 -13.436 9.310 1.00 83.94 196 LEU A CA 1
ATOM 1540 C C . LEU A 1 196 ? -27.576 -12.517 9.945 1.00 83.94 196 LEU A C 1
ATOM 1542 O O . LEU A 1 196 ? -27.708 -12.524 11.164 1.00 83.94 196 LEU A O 1
ATOM 1546 N N . ALA A 1 197 ? -28.347 -11.784 9.135 1.00 82.81 197 ALA A N 1
ATOM 1547 C CA . ALA A 1 197 ? -29.410 -10.886 9.584 1.00 82.81 197 ALA A CA 1
ATOM 1548 C C . ALA A 1 197 ? -30.485 -11.631 10.387 1.00 82.81 197 ALA A C 1
ATOM 1550 O O . ALA A 1 197 ? -30.852 -11.189 11.476 1.00 82.81 197 ALA A O 1
ATOM 1551 N N . GLY A 1 198 ? -30.914 -12.804 9.906 1.00 80.62 198 GLY A N 1
ATOM 1552 C CA . GLY A 1 198 ? -31.837 -13.672 10.637 1.00 80.62 198 GLY A CA 1
ATOM 1553 C C . GLY A 1 198 ? -31.270 -14.151 11.977 1.00 80.62 198 GLY A C 1
ATOM 1554 O O . GLY A 1 198 ? -31.965 -14.108 12.988 1.00 80.62 198 GLY A O 1
ATOM 1555 N N . ALA A 1 199 ? -29.993 -14.541 12.015 1.00 80.88 199 ALA A N 1
ATOM 1556 C CA . ALA A 1 199 ? -29.341 -15.030 13.230 1.00 80.88 199 ALA A CA 1
ATOM 1557 C C . ALA A 1 199 ? -29.124 -13.939 14.294 1.00 80.88 199 ALA A C 1
ATOM 1559 O O . ALA A 1 199 ? -29.160 -14.230 15.487 1.00 80.88 199 ALA A O 1
ATOM 1560 N N . ILE A 1 200 ? -28.902 -12.689 13.878 1.00 82.25 200 ILE A N 1
ATOM 1561 C CA . ILE A 1 200 ? -28.714 -11.556 14.800 1.00 82.25 200 ILE A CA 1
ATOM 1562 C C . ILE A 1 200 ? -30.018 -10.814 15.123 1.00 82.25 200 ILE A C 1
ATOM 1564 O O . ILE A 1 200 ? -29.991 -9.878 15.923 1.00 82.25 200 ILE A O 1
ATOM 1568 N N . GLY A 1 201 ? -31.141 -11.210 14.513 1.00 77.25 201 GLY A N 1
ATOM 1569 C CA . GLY A 1 201 ? -32.444 -10.569 14.693 1.00 77.25 201 GLY A CA 1
ATOM 1570 C C . GLY A 1 201 ? -32.549 -9.178 14.059 1.00 77.25 201 GLY A C 1
ATOM 1571 O O . GLY A 1 201 ? -33.345 -8.363 14.518 1.00 77.25 201 GLY A O 1
ATOM 1572 N N . ALA A 1 202 ? -31.740 -8.879 13.038 1.00 68.94 202 ALA A N 1
ATOM 1573 C CA . ALA A 1 202 ? -31.828 -7.621 12.304 1.00 68.94 202 ALA A CA 1
ATOM 1574 C C . ALA A 1 202 ? -32.978 -7.699 11.291 1.00 68.94 202 ALA A C 1
ATOM 1576 O O . ALA A 1 202 ? -32.888 -8.404 10.285 1.00 68.94 202 ALA A O 1
ATOM 1577 N N . THR A 1 203 ? -34.070 -6.984 11.556 1.00 56.09 203 THR A N 1
ATOM 1578 C CA . THR A 1 203 ? -35.180 -6.832 10.611 1.00 56.09 203 THR A CA 1
ATOM 1579 C C . THR A 1 203 ? -34.738 -5.954 9.436 1.00 56.09 203 THR A C 1
ATOM 1581 O O . THR A 1 203 ? -34.138 -4.900 9.668 1.00 56.09 203 THR A O 1
ATOM 1584 N N . PRO A 1 204 ? -35.021 -6.335 8.177 1.00 56.06 204 PRO A N 1
ATOM 1585 C CA . PRO A 1 204 ? -34.770 -5.453 7.047 1.00 56.06 204 PRO A CA 1
ATOM 1586 C C . PRO A 1 204 ? -35.608 -4.182 7.212 1.00 56.06 204 PRO A C 1
ATOM 1588 O O . PRO A 1 204 ? -36.822 -4.244 7.409 1.00 56.06 204 PRO A O 1
ATOM 1591 N N . ILE A 1 205 ? -34.953 -3.025 7.142 1.00 54.59 205 ILE A N 1
ATOM 1592 C CA . ILE A 1 205 ? -35.636 -1.741 6.984 1.00 54.59 205 ILE A CA 1
ATOM 1593 C C . ILE A 1 205 ? -36.276 -1.773 5.599 1.00 54.59 205 ILE A C 1
ATOM 1595 O O . ILE A 1 205 ? -35.566 -1.772 4.594 1.00 54.59 205 ILE A O 1
ATOM 1599 N N . ALA A 1 206 ? -37.606 -1.877 5.553 1.00 46.88 206 ALA A N 1
ATOM 1600 C CA . ALA A 1 206 ? -38.360 -1.699 4.323 1.00 46.88 206 ALA A CA 1
ATOM 1601 C C . ALA A 1 206 ? -37.974 -0.333 3.746 1.00 46.88 206 ALA A C 1
ATOM 1603 O O . ALA A 1 206 ? -38.198 0.696 4.384 1.00 46.88 206 ALA A O 1
ATOM 1604 N N . SER A 1 207 ? -37.310 -0.332 2.592 1.00 42.97 207 SER A N 1
ATOM 1605 C CA . SER A 1 207 ? -37.046 0.887 1.838 1.00 42.97 207 SER A CA 1
ATOM 1606 C C . SER A 1 207 ? -38.404 1.479 1.468 1.00 42.97 207 SER A C 1
ATOM 1608 O O . SER A 1 207 ? -39.131 0.885 0.676 1.00 42.97 207 SER A O 1
ATOM 1610 N N . GLY A 1 208 ? -38.776 2.568 2.140 1.00 45.28 208 GLY A N 1
ATOM 1611 C CA . GLY A 1 208 ? -39.978 3.331 1.832 1.00 45.28 208 GLY A CA 1
ATOM 1612 C C . GLY A 1 208 ? -39.887 3.921 0.428 1.00 45.28 208 GLY A C 1
ATOM 1613 O O . GLY A 1 208 ? -38.802 4.319 -0.001 1.00 45.28 208 GLY A O 1
ATOM 1614 N N . GLU A 1 209 ? -41.032 3.892 -0.249 1.00 33.78 209 GLU A N 1
ATOM 1615 C CA . GLU A 1 209 ? -41.332 4.477 -1.562 1.00 33.78 209 GLU A CA 1
ATOM 1616 C C . GLU A 1 209 ? -40.979 5.968 -1.677 1.00 33.78 209 GLU A C 1
ATOM 1618 O O . GLU A 1 209 ? -41.103 6.699 -0.665 1.00 33.78 209 GLU A O 1
#

Foldseek 3Di:
DDDPPLQPPVVLLVLLLVLLCLAQNWDFDWDQDPVRDTDTDTHGGLLVVLVVVLVVQCDPDPDDDDQDAFPLSVLSVVLNVVLFVVLCVVDPDDPADDSSRSSVVVNVDDDDRVCSVVSVVSSVVSNVSSVVSCCSNPNFDKDADQFADLVPRQQWDWDQDRNRDTDIGGQWIQGPAFIAGVPPRDTDGPVCVVVVCVSRVPDDDPPDD

Organism: NCBI:txid1223544

Radius of gyration: 22.37 Å; chains: 1; bounding box: 66×47×55 Å

Secondary structure (DSSP, 8-state):
----TT--HHHHHHHHHHHHHHHHSPEEEEEEPTTS-EEEEEEPPHHHHHHHHHHHHH-----S--PPPPHHHHHHHHHHHHHHHHHHHHS-TTS--SHHHHHHHHHHSPPPGGGHHHHHHHHHHHHHHHHHHHHHHSPPPPEEE-SPPTTT---EEEEE-TTS-EEEEESEEEETTEEEETTT--EE-GGGHHHHHHHHT--------

pLDDT: mean 79.55, std 13.98, range [33.78, 94.38]

InterPro domains:
  IPR055764 Domain of unknown function DUF7340 [PF24029] (141-201)
  IPR055765 Domain of unknown function DUF7341 [PF24030] (8-137)

Sequence (209 aa):
MTDTTEHDLPGTRQAFRDAIHSLIGRTRTLIERDNGATEPAWGDPLYTQLREYIAGAQGTGNGSHARSMPPVVLDAVDLCDQIDRTVRDWVSPINVTGTVGRLAWLEETQFRPQDVPVLKARTADLTWWAARARELLDPPRRWTLPNPCPACGTAKVYRPDSAGETVRQPALQIGRHGCECQHCRTFWPPERFGILAGAIGATPIASGE